Protein AF-E1ZMJ5-F1 (afdb_monomer_lite)

Sequence (360 aa):
MLAAEYGSICMASGWLADCAHKAKGASDTALEEHDGDLHDMLGCAERLRASLDGTRGMLGGEMLLSIAGRRYPNSPPRPHADKLFKAGVTLCDEEDFFSAAYTNSEAKRPLEEAKAAAGRCGSSALRQQADELQASLFLQKCTCDSVQACHQGRQLLDQALEGAEELDMGAVHLAADLFKQAAVLTKEVDLENEAIALSALGRLYDKVLSDRSRAKVCFVRSMHLANSLSPRSFQGEEWFVACSEALQRYQREAVAQEEAALAAERQPYLEELGSVLEELKAKATAAHTLLVHIYTAHPPANPEHKLEETPNADNSKRLLKQAILHYHPDKAMQERCTRKEVVLREEIVKALNSKYEFFK

Organism: Chlorella variabilis (NCBI:txid554065)

InterPro domains:
  IPR036869 Chaperone J-domain superfamily [G3DSA:1.10.287.110] (280-360)

Foldseek 3Di:
DPDPPPPPVVVVVVVVVVVVVVVVVPVVPPPPPPPVVVVLVVVLVVVVVVVVVVPPDDDDDVPVCVVVQPDDPDDQLVVVLVVLLVVLLVCLVVVVLVSSVVSLVVSVVSLVVQCVVCVVSVPPPSNVSSVVSVLSSLLSNLQSLLSNLQVQLVVLCCCQVPVDPDRPVVSLVSSLVSLVSSLVSCPVSPLQSVLLSLLSNLCSCVPPVVNNPSSLVSLVSSVVSQVVPPPDDCCVPPSVVSSVVSVVVVVVVVVVVVVVVVCVVLVVLCVVCVVVLVVLVVQLPALLSNLVCCCVVPNQPPPVLDDPDRDDPVCSLVSLVSLLVRLPLVVCVVSVHDPSSSSVSVSSNVSSVVNNVVVD

Secondary structure (DSSP, 8-state):
--SSSSSSHHHHHHHHHHHHHHHHHHSSSSSSSSHHHHHHHHHHHHHHHHHHHTT-SSS-HHHHHHHHS-S--SS-HHHHHHHHHHHHHHHHHTT-HHHHHHHHHHTHHHHHHHHHHHHHTT-HHHHHHHHHHHHHHHHHHHHHHHHHHHHHHHHHHHHHHHS-SS--HHHHHHHHHHHHHHHHHTTTT-HHHHHHHHHHHHHHHHHTS--HHHHHHHHHHHHHHHHHTTT---TT-HHHHHHHHHHHHHHHHHHHHHHHHHHHHHHHHHHHTHHHHHHHHHHTTSHHHHHHHHHHHS--SSTT---SS---TTTHHHHHHHHHHHH-HHHHHHTT--HHHHHHHHHHHHHHHHHHHTT-

Radius of gyration: 38.62 Å; chains: 1; bounding box: 80×64×108 Å

Structure (mmCIF, N/CA/C/O backbone):
data_AF-E1ZMJ5-F1
#
_entry.id   AF-E1ZMJ5-F1
#
loop_
_atom_site.group_PDB
_atom_site.id
_atom_site.type_symbol
_atom_site.label_atom_id
_atom_site.label_alt_id
_atom_site.label_comp_id
_atom_site.label_asym_id
_atom_site.label_entity_id
_atom_site.label_seq_id
_atom_site.pdbx_PDB_ins_code
_atom_site.Cartn_x
_atom_site.Cartn_y
_atom_site.Cartn_z
_atom_site.occupancy
_atom_site.B_iso_or_equiv
_atom_site.auth_seq_id
_atom_site.auth_comp_id
_atom_site.auth_asym_id
_atom_site.auth_atom_id
_atom_site.pdbx_PDB_model_num
ATOM 1 N N . MET A 1 1 ? -20.894 39.926 -8.659 1.00 42.69 1 MET A N 1
ATOM 2 C CA . MET A 1 1 ? -20.189 38.737 -9.182 1.00 42.69 1 MET A CA 1
ATOM 3 C C . MET A 1 1 ? -19.522 38.998 -10.545 1.00 42.69 1 MET A C 1
ATOM 5 O O . MET A 1 1 ? -19.414 38.078 -11.331 1.00 42.69 1 MET A O 1
ATOM 9 N N . LEU A 1 2 ? -19.042 40.223 -10.823 1.00 34.00 2 LEU A N 1
ATOM 10 C CA . LEU A 1 2 ? -18.374 40.589 -12.093 1.00 34.00 2 LEU A CA 1
ATOM 11 C C . LEU A 1 2 ? -17.261 41.649 -11.893 1.00 34.00 2 LEU A C 1
ATOM 13 O O . LEU A 1 2 ? -17.000 42.469 -12.761 1.00 34.00 2 LEU A O 1
ATOM 17 N N . ALA A 1 3 ? -16.610 41.664 -10.723 1.00 30.56 3 ALA A N 1
ATOM 18 C CA . ALA A 1 3 ? -15.525 42.614 -10.421 1.00 30.56 3 ALA A CA 1
ATOM 19 C C . ALA A 1 3 ? -14.234 41.950 -9.901 1.00 30.56 3 ALA A C 1
ATOM 21 O O . ALA A 1 3 ? -13.292 42.649 -9.551 1.00 30.56 3 ALA A O 1
ATOM 22 N N . ALA A 1 4 ? -14.166 40.614 -9.863 1.00 33.66 4 ALA A N 1
ATOM 23 C CA . ALA A 1 4 ? -12.993 39.884 -9.370 1.00 33.66 4 ALA A CA 1
ATOM 24 C C . ALA A 1 4 ? -12.063 39.363 -10.487 1.00 33.66 4 ALA A C 1
ATOM 26 O O . ALA A 1 4 ? -10.934 38.983 -10.200 1.00 33.66 4 ALA A O 1
ATOM 27 N N . GLU A 1 5 ? -12.483 39.390 -11.757 1.00 36.16 5 GLU A N 1
ATOM 28 C CA . GLU A 1 5 ? -11.706 38.801 -12.866 1.00 36.16 5 GLU A CA 1
ATOM 29 C C . GLU A 1 5 ? -10.794 39.789 -13.613 1.00 36.16 5 GLU A C 1
ATOM 31 O O . GLU A 1 5 ? -9.886 39.365 -14.320 1.00 36.16 5 GLU A O 1
ATOM 36 N N . TYR A 1 6 ? -10.929 41.102 -13.402 1.00 31.11 6 TYR A N 1
ATOM 37 C CA . TYR A 1 6 ? -10.073 42.093 -14.077 1.00 31.11 6 TYR A CA 1
ATOM 38 C C . TYR A 1 6 ? -8.792 42.471 -13.309 1.00 31.11 6 TYR A C 1
ATOM 40 O O . TYR A 1 6 ? -7.926 43.147 -13.857 1.00 31.11 6 TYR A O 1
ATOM 48 N N . GLY A 1 7 ? -8.623 42.003 -12.066 1.00 32.41 7 GLY A N 1
ATOM 49 C CA . GLY A 1 7 ? -7.431 42.281 -11.250 1.00 32.41 7 GLY A CA 1
ATOM 50 C C . GLY A 1 7 ? -6.232 41.360 -11.511 1.00 32.41 7 GLY A C 1
ATOM 51 O O . GLY A 1 7 ? -5.111 41.708 -11.156 1.00 32.41 7 GLY A O 1
ATOM 52 N N . SER A 1 8 ? -6.440 40.202 -12.149 1.00 34.38 8 SER A N 1
ATOM 53 C CA . SER A 1 8 ? -5.381 39.191 -12.336 1.00 34.38 8 SER A CA 1
ATOM 54 C C . SER A 1 8 ? -4.606 39.346 -13.655 1.00 34.38 8 SER A C 1
ATOM 56 O O . SER A 1 8 ? -3.465 38.908 -13.771 1.00 34.38 8 SER A O 1
ATOM 58 N N . ILE A 1 9 ? -5.176 40.052 -14.638 1.00 34.44 9 ILE A N 1
ATOM 59 C CA . ILE A 1 9 ? -4.582 40.196 -15.979 1.00 34.44 9 ILE A CA 1
ATOM 60 C C . ILE A 1 9 ? -3.482 41.279 -16.017 1.00 34.44 9 ILE A C 1
ATOM 62 O O . ILE A 1 9 ? -2.560 41.191 -16.825 1.00 34.44 9 ILE A O 1
ATOM 66 N N . CYS A 1 10 ? -3.486 42.245 -15.091 1.00 32.84 10 CYS A N 1
ATOM 67 C CA . CYS A 1 10 ? -2.453 43.291 -15.035 1.00 32.84 10 CYS A CA 1
ATOM 68 C C . CYS A 1 10 ? -1.159 42.882 -14.303 1.00 32.84 10 CYS A C 1
ATOM 70 O O . CYS A 1 10 ? -0.168 43.598 -14.414 1.00 32.84 10 CYS A O 1
ATOM 72 N N . MET A 1 11 ? -1.124 41.748 -13.588 1.00 33.44 11 MET A N 1
ATOM 73 C CA . MET A 1 11 ? 0.112 41.254 -12.948 1.00 33.44 11 MET A CA 1
ATOM 74 C C . MET A 1 11 ? 0.896 40.260 -13.820 1.00 33.44 11 MET A C 1
ATOM 76 O O . MET A 1 11 ? 2.102 40.112 -13.642 1.00 33.44 11 MET A O 1
ATOM 80 N N . ALA A 1 12 ? 0.257 39.644 -14.821 1.00 34.34 12 ALA A N 1
ATOM 81 C CA . ALA A 1 12 ? 0.920 38.729 -15.753 1.00 34.34 12 ALA A CA 1
ATOM 82 C C . ALA A 1 12 ? 1.713 39.453 -16.863 1.00 34.34 12 ALA A C 1
ATOM 84 O O . ALA A 1 12 ? 2.706 38.925 -17.364 1.00 34.34 12 ALA A O 1
ATOM 85 N N . SER A 1 13 ? 1.330 40.683 -17.223 1.00 36.88 13 SER A N 1
ATOM 86 C CA . SER A 1 13 ? 2.019 41.477 -18.252 1.00 36.88 13 SER A CA 1
ATOM 87 C C . SER A 1 13 ? 3.325 42.114 -17.759 1.00 36.88 13 SER A C 1
ATOM 89 O O . SER A 1 13 ? 4.263 42.254 -18.542 1.00 36.88 13 SER A O 1
ATOM 91 N N . GLY A 1 14 ? 3.436 42.425 -16.461 1.00 35.53 14 GLY A N 1
ATOM 92 C CA . GLY A 1 14 ? 4.681 42.919 -15.856 1.00 35.53 14 GLY A CA 1
ATOM 93 C C . GLY A 1 14 ? 5.770 41.846 -15.738 1.00 35.53 14 GLY A C 1
ATOM 94 O O . GLY A 1 14 ? 6.946 42.132 -15.941 1.00 35.53 14 GLY A O 1
ATOM 95 N N . TRP A 1 15 ? 5.383 40.592 -15.491 1.00 36.41 15 TRP A N 1
ATOM 96 C CA . TRP A 1 15 ? 6.327 39.485 -15.298 1.00 36.41 15 TRP A CA 1
ATOM 97 C C . TRP A 1 15 ? 6.942 38.989 -16.618 1.00 36.41 15 TRP A C 1
ATOM 99 O O . TRP A 1 15 ? 8.136 38.701 -16.687 1.00 36.41 15 TRP A O 1
ATOM 109 N N . LEU A 1 16 ? 6.162 38.983 -17.706 1.00 35.59 16 LEU A N 1
ATOM 110 C CA . LEU A 1 16 ? 6.656 38.636 -19.045 1.00 35.59 16 LEU A CA 1
ATOM 111 C C . LEU A 1 16 ? 7.600 39.703 -19.633 1.00 35.59 16 LEU A C 1
ATOM 113 O O . LEU A 1 16 ? 8.532 39.354 -20.359 1.00 35.59 16 LEU A O 1
ATOM 117 N N . ALA A 1 17 ? 7.418 40.982 -19.286 1.00 39.66 17 ALA A N 1
ATOM 118 C CA . ALA A 1 17 ? 8.321 42.056 -19.708 1.00 39.66 17 ALA A CA 1
ATOM 119 C C . ALA A 1 17 ? 9.690 41.985 -18.998 1.00 39.66 17 ALA A C 1
ATOM 121 O O . ALA A 1 17 ? 10.725 42.181 -19.640 1.00 39.66 17 ALA A O 1
ATOM 122 N N . ASP A 1 18 ? 9.712 41.612 -17.714 1.00 36.53 18 ASP A N 1
ATOM 123 C CA . ASP A 1 18 ? 10.947 41.433 -16.934 1.00 36.53 18 ASP A CA 1
ATOM 124 C C . ASP A 1 18 ? 11.740 40.178 -17.354 1.00 36.53 18 ASP A C 1
ATOM 126 O O . ASP A 1 18 ? 12.976 40.177 -17.348 1.00 36.53 18 ASP A O 1
ATOM 130 N N . CYS A 1 19 ? 11.057 39.120 -17.808 1.00 38.91 19 CYS A N 1
ATOM 131 C CA . CYS A 1 19 ? 11.702 37.943 -18.399 1.00 38.91 19 CYS A CA 1
ATOM 132 C C . CYS A 1 19 ? 12.298 38.232 -19.788 1.00 38.91 19 CYS A C 1
ATOM 134 O O . CYS A 1 19 ? 13.394 37.758 -20.092 1.00 38.91 19 CYS A O 1
ATOM 136 N N . ALA A 1 20 ? 11.642 39.056 -20.612 1.00 37.38 20 ALA A N 1
ATOM 137 C CA . ALA A 1 20 ? 12.155 39.433 -21.931 1.00 37.38 20 ALA A CA 1
ATOM 138 C C . ALA A 1 20 ? 13.387 40.358 -21.849 1.00 37.38 20 ALA A C 1
ATOM 140 O O . ALA A 1 20 ? 14.297 40.248 -22.674 1.00 37.38 20 ALA A O 1
ATOM 141 N N . HIS A 1 21 ? 13.465 41.225 -20.831 1.00 40.03 21 HIS A N 1
ATOM 142 C CA . HIS A 1 21 ? 14.626 42.098 -20.624 1.00 40.03 21 HIS A CA 1
ATOM 143 C C . HIS A 1 21 ? 15.838 41.347 -20.039 1.00 40.03 21 HIS A C 1
ATOM 145 O O . HIS A 1 21 ? 16.978 41.683 -20.364 1.00 40.03 21 HIS A O 1
ATOM 151 N N . LYS A 1 22 ? 15.608 40.286 -19.247 1.00 40.09 22 LYS A N 1
ATOM 152 C CA . LYS A 1 22 ? 16.663 39.364 -18.783 1.00 40.09 22 LYS A CA 1
ATOM 153 C C . LYS A 1 22 ? 17.140 38.398 -19.873 1.00 40.09 22 LYS A C 1
ATOM 155 O O . LYS A 1 22 ? 18.324 38.085 -19.910 1.00 40.09 22 LYS A O 1
ATOM 160 N N . ALA A 1 23 ? 16.271 37.995 -20.802 1.00 38.25 23 ALA A N 1
ATOM 161 C CA . ALA A 1 23 ? 16.654 37.164 -21.947 1.00 38.25 23 ALA A CA 1
ATOM 162 C C . ALA A 1 23 ? 17.505 37.926 -22.984 1.00 38.25 23 ALA A C 1
ATOM 164 O O . ALA A 1 23 ? 18.423 37.347 -23.558 1.00 38.25 23 ALA A O 1
ATOM 165 N N . LYS A 1 24 ? 17.272 39.235 -23.174 1.00 36.59 24 LYS A N 1
ATOM 166 C CA . LYS A 1 24 ? 18.112 40.084 -24.044 1.00 36.59 24 LYS A CA 1
ATOM 167 C C . LYS A 1 24 ? 19.492 40.411 -23.464 1.00 36.59 24 LYS A C 1
ATOM 169 O O . LYS A 1 24 ? 20.406 40.672 -24.230 1.00 36.59 24 LYS A O 1
ATOM 174 N N . GLY A 1 25 ? 19.663 40.373 -22.141 1.00 36.91 25 GLY A N 1
ATOM 175 C CA . GLY A 1 25 ? 20.982 40.515 -21.506 1.00 36.91 25 GLY A CA 1
ATOM 176 C C . GLY A 1 25 ? 21.823 39.233 -21.528 1.00 36.91 25 GLY A C 1
ATOM 177 O O . GLY A 1 25 ? 23.037 39.301 -21.368 1.00 36.91 25 GLY A O 1
ATOM 178 N N . ALA A 1 26 ? 21.189 38.074 -21.741 1.00 35.72 26 ALA A N 1
ATOM 179 C CA . ALA A 1 26 ? 21.844 36.767 -21.756 1.00 35.72 26 ALA A CA 1
ATOM 180 C C . ALA A 1 26 ? 22.217 36.271 -23.170 1.00 35.72 26 ALA A C 1
ATOM 182 O O . ALA A 1 26 ? 22.992 35.326 -23.284 1.00 35.72 26 ALA A O 1
ATOM 183 N N . SER A 1 27 ? 21.710 36.891 -24.249 1.00 38.97 27 SER A N 1
ATOM 184 C CA . SER A 1 27 ? 22.078 36.501 -25.624 1.00 38.97 27 SER A CA 1
ATOM 185 C C . SER A 1 27 ? 23.401 37.096 -26.105 1.00 38.97 27 SER A C 1
ATOM 187 O O . SER A 1 27 ? 24.015 36.531 -27.003 1.00 38.97 27 SER A O 1
ATOM 189 N N . ASP A 1 28 ? 23.869 38.187 -25.494 1.00 36.62 28 ASP A N 1
ATOM 190 C CA . ASP A 1 28 ? 25.116 38.854 -25.903 1.00 36.62 28 ASP A CA 1
ATOM 191 C C . ASP A 1 28 ? 26.364 38.284 -25.205 1.00 36.62 28 ASP A C 1
ATOM 193 O O . ASP A 1 28 ? 27.481 38.693 -25.500 1.00 36.62 28 ASP A O 1
ATOM 197 N N . THR A 1 29 ? 26.197 37.304 -24.309 1.00 41.00 29 THR A N 1
ATOM 198 C CA . THR A 1 29 ? 27.303 36.587 -23.640 1.00 41.00 29 THR A CA 1
ATOM 199 C C . THR A 1 29 ? 27.376 35.096 -23.983 1.00 41.00 29 THR A C 1
ATOM 201 O O . THR A 1 29 ? 28.258 34.408 -23.486 1.00 41.00 29 THR A O 1
ATOM 204 N N . ALA A 1 30 ? 26.511 34.595 -24.873 1.00 38.91 30 ALA A N 1
ATOM 205 C CA . ALA A 1 30 ? 26.478 33.186 -25.292 1.00 38.91 30 ALA A CA 1
ATOM 206 C C . ALA A 1 30 ? 26.886 32.958 -26.765 1.00 38.91 30 ALA A C 1
ATOM 208 O O . ALA A 1 30 ? 26.645 31.886 -27.315 1.00 38.91 30 ALA A O 1
ATOM 209 N N . LEU A 1 31 ? 27.494 33.958 -27.415 1.00 36.59 31 LEU A N 1
ATOM 210 C CA . LEU A 1 31 ? 27.948 33.877 -28.811 1.00 36.59 31 LEU A CA 1
ATOM 211 C C . LEU A 1 31 ? 29.461 33.656 -28.979 1.00 36.59 31 LEU A C 1
ATOM 213 O O . LEU A 1 31 ? 29.921 33.593 -30.111 1.00 36.59 31 LEU A O 1
ATOM 217 N N . GLU A 1 32 ? 30.225 33.465 -27.898 1.00 41.44 32 GLU A N 1
ATOM 218 C CA . GLU A 1 32 ? 31.667 33.160 -27.989 1.00 41.44 32 GLU A CA 1
ATOM 219 C C . GLU A 1 32 ? 32.037 31.700 -27.656 1.00 41.44 32 GLU A C 1
ATOM 221 O O . GLU A 1 32 ? 33.195 31.322 -27.802 1.00 41.44 32 GLU A O 1
ATOM 226 N N . GLU A 1 33 ? 31.082 30.832 -27.296 1.00 42.09 33 GLU A N 1
ATOM 227 C CA . GLU A 1 33 ? 31.379 29.425 -26.944 1.00 42.09 33 GLU A CA 1
ATOM 228 C C . GLU A 1 33 ? 30.962 28.380 -27.998 1.00 42.09 33 GLU A C 1
ATOM 230 O O . GLU A 1 33 ? 31.190 27.191 -27.796 1.00 42.09 33 GLU A O 1
ATOM 235 N N . HIS A 1 34 ? 30.425 28.785 -29.157 1.00 44.00 34 HIS A N 1
ATOM 236 C CA . HIS A 1 34 ? 29.997 27.840 -30.208 1.00 44.00 34 HIS A CA 1
ATOM 237 C C . HIS A 1 34 ? 30.891 27.766 -31.460 1.00 44.00 34 HIS A C 1
ATOM 239 O O . HIS A 1 34 ? 30.640 26.928 -32.328 1.00 44.00 34 HIS A O 1
ATOM 245 N N . ASP A 1 35 ? 31.973 28.544 -31.533 1.00 38.84 35 ASP A N 1
ATOM 246 C CA . ASP A 1 35 ? 32.918 28.484 -32.662 1.00 38.84 35 ASP A CA 1
ATOM 247 C C . ASP A 1 35 ? 33.976 27.369 -32.525 1.00 38.84 35 ASP A C 1
ATOM 249 O O . ASP A 1 35 ? 34.594 26.974 -33.516 1.00 38.84 35 ASP A O 1
ATOM 253 N N . GLY A 1 36 ? 34.145 26.787 -31.330 1.00 38.50 36 GLY A N 1
ATOM 254 C CA . GLY A 1 36 ? 35.065 25.662 -31.101 1.00 38.50 36 GLY A CA 1
ATOM 255 C C . GLY A 1 36 ? 34.614 24.352 -31.764 1.00 38.50 36 GLY A C 1
ATOM 256 O O . GLY A 1 36 ? 35.416 23.657 -32.390 1.00 38.50 36 GLY A O 1
ATOM 257 N N . ASP A 1 37 ? 33.313 24.053 -31.720 1.00 46.62 37 ASP A N 1
ATOM 258 C CA . ASP A 1 37 ? 32.760 22.778 -32.203 1.00 46.62 37 ASP A CA 1
ATOM 259 C C . ASP A 1 37 ? 32.710 22.678 -33.737 1.00 46.62 37 ASP A C 1
ATOM 261 O O . ASP A 1 37 ? 32.869 21.594 -34.310 1.00 46.62 37 ASP A O 1
ATOM 265 N N . LEU A 1 38 ? 32.527 23.806 -34.435 1.00 40.91 38 LEU A N 1
ATOM 266 C CA . LEU A 1 38 ? 32.567 23.835 -35.900 1.00 40.91 38 LEU A CA 1
ATOM 267 C C . LEU A 1 38 ? 34.007 23.669 -36.417 1.00 40.91 38 LEU A C 1
ATOM 269 O O . LEU A 1 38 ? 34.232 23.018 -37.443 1.00 40.91 38 LEU A O 1
ATOM 273 N N . HIS A 1 39 ? 34.983 24.214 -35.684 1.00 41.88 39 HIS A N 1
ATOM 274 C CA . HIS A 1 39 ? 36.396 24.164 -36.047 1.00 41.88 39 HIS A CA 1
ATOM 275 C C . HIS A 1 39 ? 37.005 22.764 -35.844 1.00 41.88 39 HIS A C 1
ATOM 277 O O . HIS A 1 39 ? 37.824 22.329 -36.662 1.00 41.88 39 HIS A O 1
ATOM 283 N N . ASP A 1 40 ? 36.542 22.015 -34.837 1.00 47.94 40 ASP A N 1
ATOM 284 C CA . ASP A 1 40 ? 36.954 20.626 -34.588 1.00 47.94 40 ASP A CA 1
ATOM 285 C C . ASP A 1 40 ? 36.325 19.618 -35.566 1.00 47.94 40 ASP A C 1
ATOM 287 O O . ASP A 1 40 ? 36.984 18.659 -35.992 1.00 47.94 40 ASP A O 1
ATOM 291 N N . MET A 1 41 ? 35.083 19.857 -36.008 1.00 43.94 41 MET A N 1
ATOM 292 C CA . MET A 1 41 ? 34.443 19.049 -37.055 1.00 43.94 41 MET A CA 1
ATOM 293 C C . MET A 1 41 ? 35.095 19.254 -38.431 1.00 43.94 41 MET A C 1
ATOM 295 O O . MET A 1 41 ? 35.312 18.279 -39.158 1.00 43.94 41 MET A O 1
ATOM 299 N N . LEU A 1 42 ? 35.487 20.488 -38.770 1.00 44.31 42 LEU A N 1
ATOM 300 C CA . LEU A 1 42 ? 36.254 20.786 -39.987 1.00 44.31 42 LEU A CA 1
ATOM 301 C C . LEU A 1 42 ? 37.679 20.210 -39.917 1.00 44.31 42 LEU A C 1
ATOM 303 O O . LEU A 1 42 ? 38.143 19.596 -40.880 1.00 44.31 42 LEU A O 1
ATOM 307 N N . GLY A 1 43 ? 38.332 20.278 -38.752 1.00 43.81 43 GLY A N 1
ATOM 308 C CA . GLY A 1 43 ? 39.650 19.678 -38.530 1.00 43.81 43 GLY A CA 1
ATOM 309 C C . GLY A 1 43 ? 39.662 18.144 -38.603 1.00 43.81 43 GLY A C 1
ATOM 310 O O . GLY A 1 43 ? 40.666 17.544 -38.995 1.00 43.81 43 GLY A O 1
ATOM 311 N N . CYS A 1 44 ? 38.563 17.466 -38.255 1.00 43.94 44 CYS A N 1
ATOM 312 C CA . CYS A 1 44 ? 38.424 16.019 -38.467 1.00 43.94 44 CYS A CA 1
ATOM 313 C C . CYS A 1 44 ? 38.196 15.660 -39.943 1.00 43.94 44 CYS A C 1
ATOM 315 O O . CYS A 1 44 ? 38.760 14.673 -40.421 1.00 43.94 44 CYS A O 1
ATOM 317 N N . ALA A 1 45 ? 37.434 16.472 -40.683 1.00 44.81 45 ALA A N 1
ATOM 318 C CA . ALA A 1 45 ? 37.200 16.273 -42.113 1.00 44.81 45 ALA A CA 1
ATOM 319 C C . ALA A 1 45 ? 38.481 16.469 -42.949 1.00 44.81 45 ALA A C 1
ATOM 321 O O . ALA A 1 45 ? 38.752 15.678 -43.855 1.00 44.81 45 ALA A O 1
ATOM 322 N N . GLU A 1 46 ? 39.316 17.457 -42.614 1.00 46.28 46 GLU A N 1
ATOM 323 C CA . GLU A 1 46 ? 40.594 17.695 -43.302 1.00 46.28 46 GLU A CA 1
ATOM 324 C C . GLU A 1 46 ? 41.656 16.634 -42.980 1.00 46.28 46 GLU A C 1
ATOM 326 O O . GLU A 1 46 ? 42.392 16.216 -43.875 1.00 46.28 46 GLU A O 1
ATOM 331 N N . ARG A 1 47 ? 41.690 16.105 -41.748 1.00 50.91 47 ARG A N 1
ATOM 332 C CA . ARG A 1 47 ? 42.581 14.988 -41.371 1.00 50.91 47 ARG A CA 1
ATOM 333 C C . ARG A 1 47 ? 42.204 13.673 -42.062 1.00 50.91 47 ARG A C 1
ATOM 335 O O . ARG A 1 47 ? 43.089 12.934 -42.492 1.00 50.91 47 ARG A O 1
ATOM 342 N N . LEU A 1 48 ? 40.907 13.410 -42.246 1.00 47.00 48 LEU A N 1
ATOM 343 C CA . LEU A 1 48 ? 40.410 12.288 -43.054 1.00 47.00 48 LEU A CA 1
ATOM 344 C C . LEU A 1 48 ? 40.772 12.443 -44.537 1.00 47.00 48 LEU A C 1
ATOM 346 O O . LEU A 1 48 ? 41.160 11.468 -45.176 1.00 47.00 48 LEU A O 1
ATOM 350 N N . ARG A 1 49 ? 40.712 13.668 -45.071 1.00 49.78 49 ARG A N 1
ATOM 351 C CA . ARG A 1 49 ? 41.099 13.974 -46.455 1.00 49.78 49 ARG A CA 1
ATOM 352 C C . ARG A 1 49 ? 42.606 13.805 -46.682 1.00 49.78 49 ARG A C 1
ATOM 354 O O . ARG A 1 49 ? 43.003 13.128 -47.625 1.00 49.78 49 ARG A O 1
ATOM 361 N N . ALA A 1 50 ? 43.436 14.296 -45.761 1.00 49.06 50 ALA A N 1
ATOM 362 C CA . ALA A 1 50 ? 44.892 14.136 -45.806 1.00 49.06 50 ALA A CA 1
ATOM 363 C C . ALA A 1 50 ? 45.347 12.666 -45.659 1.00 49.06 50 ALA A C 1
ATOM 365 O O . ALA A 1 50 ? 46.306 12.246 -46.305 1.00 49.06 50 ALA A O 1
ATOM 366 N N . SER A 1 51 ? 44.629 11.856 -44.869 1.00 46.81 51 SER A N 1
ATOM 367 C CA . SER A 1 51 ? 44.873 10.408 -44.759 1.00 46.81 51 SER A CA 1
ATOM 368 C C . SER A 1 51 ? 44.491 9.630 -46.027 1.00 46.81 51 SER A C 1
ATOM 370 O O . SER A 1 51 ? 45.043 8.555 -46.268 1.00 46.81 51 SER A O 1
ATOM 372 N N . LEU A 1 52 ? 43.561 10.148 -46.837 1.00 47.00 52 LEU A N 1
ATOM 373 C CA . LEU A 1 52 ? 43.122 9.537 -48.097 1.00 47.00 52 LEU A CA 1
ATOM 374 C C . LEU A 1 52 ? 44.017 9.944 -49.278 1.00 47.00 52 LEU A C 1
ATOM 376 O O . LEU A 1 52 ? 44.283 9.121 -50.153 1.00 47.00 52 LEU A O 1
ATOM 380 N N . ASP A 1 53 ? 44.566 11.160 -49.269 1.00 48.31 53 ASP A N 1
ATOM 381 C CA . ASP A 1 53 ? 45.504 11.618 -50.303 1.00 48.31 53 ASP A CA 1
ATOM 382 C C . ASP A 1 53 ? 46.893 10.948 -50.198 1.00 48.31 53 ASP A C 1
ATOM 384 O O . ASP A 1 53 ? 47.597 10.816 -51.201 1.00 48.31 53 ASP A O 1
ATOM 388 N N . GLY A 1 54 ? 47.265 10.429 -49.020 1.00 44.06 54 GLY A N 1
ATOM 389 C CA . GLY A 1 54 ? 48.522 9.700 -48.792 1.00 44.06 54 GLY A CA 1
ATOM 390 C C . GLY A 1 54 ? 48.568 8.256 -49.319 1.00 44.06 54 GLY A C 1
ATOM 391 O O . GLY A 1 54 ? 49.627 7.634 -49.290 1.00 44.06 54 GLY A O 1
ATOM 392 N N . THR A 1 55 ? 47.455 7.703 -49.815 1.00 47.25 55 THR A N 1
ATOM 393 C CA . THR A 1 55 ? 47.364 6.305 -50.294 1.00 47.25 55 THR A CA 1
ATOM 394 C C . THR A 1 55 ? 46.917 6.206 -51.751 1.00 47.25 55 THR A C 1
ATOM 396 O O . THR A 1 55 ? 46.181 5.306 -52.152 1.00 47.25 55 THR A O 1
ATOM 399 N N . ARG A 1 56 ? 47.403 7.115 -52.602 1.00 42.12 56 ARG A N 1
ATOM 400 C CA . ARG A 1 56 ? 47.148 7.056 -54.046 1.00 42.12 56 ARG A CA 1
ATOM 401 C C . ARG A 1 56 ? 48.223 6.241 -54.766 1.00 42.12 56 ARG A C 1
ATOM 403 O O . ARG A 1 56 ? 49.093 6.772 -55.447 1.00 42.12 56 ARG A O 1
ATOM 410 N N . GLY A 1 57 ? 48.137 4.923 -54.612 1.00 43.78 57 GLY A N 1
ATOM 411 C CA . GLY A 1 57 ? 49.002 3.964 -55.292 1.00 43.78 57 GLY A CA 1
ATOM 412 C C . GLY A 1 57 ? 48.338 2.599 -55.432 1.00 43.78 57 GLY A C 1
ATOM 413 O O . GLY A 1 57 ? 48.565 1.724 -54.613 1.00 43.78 57 GLY A O 1
ATOM 414 N N . MET A 1 58 ? 47.579 2.439 -56.519 1.00 43.25 58 MET A N 1
ATOM 415 C CA . MET A 1 58 ? 47.032 1.189 -57.068 1.00 43.25 58 MET A CA 1
ATOM 416 C C . MET A 1 58 ? 45.791 0.563 -56.398 1.00 43.25 58 MET A C 1
ATOM 418 O O . MET A 1 58 ? 45.837 0.000 -55.315 1.00 43.25 58 MET A O 1
ATOM 422 N N . LEU A 1 59 ? 44.721 0.551 -57.209 1.00 42.28 59 LEU A N 1
ATOM 423 C CA . LEU A 1 59 ? 43.564 -0.356 -57.213 1.00 42.28 59 LEU A CA 1
ATOM 424 C C . LEU A 1 59 ? 42.514 -0.193 -56.090 1.00 42.28 59 LEU A C 1
ATOM 426 O O . LEU A 1 59 ? 42.699 -0.599 -54.953 1.00 42.28 59 LEU A O 1
ATOM 430 N N . GLY A 1 60 ? 41.320 0.272 -56.487 1.00 44.19 60 GLY A N 1
ATOM 431 C CA . GLY A 1 60 ? 40.061 -0.262 -55.941 1.00 44.19 60 GLY A CA 1
ATOM 432 C C . GLY A 1 60 ? 39.341 0.489 -54.812 1.00 44.19 60 GLY A C 1
ATOM 433 O O . GLY A 1 60 ? 38.475 -0.108 -54.180 1.00 44.19 60 GLY A O 1
ATOM 434 N N . GLY A 1 61 ? 39.627 1.768 -54.551 1.00 37.91 61 GLY A N 1
ATOM 435 C CA . GLY A 1 61 ? 38.999 2.512 -53.441 1.00 37.91 61 GLY A CA 1
ATOM 436 C C . GLY A 1 61 ? 37.528 2.923 -53.643 1.00 37.91 61 GLY A C 1
ATOM 437 O O . GLY A 1 61 ? 36.758 2.963 -52.684 1.00 37.91 61 GLY A O 1
ATOM 438 N N . GLU A 1 62 ? 37.088 3.178 -54.879 1.00 38.41 62 GLU A N 1
ATOM 439 C CA . GLU A 1 62 ? 35.731 3.699 -55.139 1.00 38.41 62 GLU A CA 1
ATOM 440 C C . GLU A 1 62 ? 34.635 2.618 -55.116 1.00 38.41 62 GLU A C 1
ATOM 442 O O . GLU A 1 62 ? 33.455 2.922 -54.931 1.00 38.41 62 GLU A O 1
ATOM 447 N N . MET A 1 63 ? 35.002 1.337 -55.223 1.00 38.47 63 MET A N 1
ATOM 448 C CA . MET A 1 63 ? 34.030 0.238 -55.216 1.00 38.47 63 MET A CA 1
ATOM 449 C C . MET A 1 63 ? 33.682 -0.243 -53.797 1.00 38.47 63 MET A C 1
ATOM 451 O O . MET A 1 63 ? 32.558 -0.682 -53.564 1.00 38.47 63 MET A O 1
ATOM 455 N N . LEU A 1 64 ? 34.587 -0.090 -52.821 1.00 39.19 64 LEU A N 1
ATOM 456 C CA . LEU A 1 64 ? 34.346 -0.507 -51.431 1.00 39.19 64 LEU A CA 1
ATOM 457 C C . LEU A 1 64 ? 33.566 0.536 -50.613 1.00 39.19 64 LEU A C 1
ATOM 459 O O . LEU A 1 64 ? 32.736 0.164 -49.782 1.00 39.19 64 LEU A O 1
ATOM 463 N N . LEU A 1 65 ? 33.715 1.831 -50.914 1.00 39.94 65 LEU A N 1
ATOM 464 C CA . LEU A 1 65 ? 32.878 2.890 -50.324 1.00 39.94 65 LEU A CA 1
ATOM 465 C C . LEU A 1 65 ? 31.444 2.902 -50.896 1.00 39.94 65 LEU A C 1
ATOM 467 O O . LEU A 1 65 ? 30.502 3.280 -50.202 1.00 39.94 65 LEU A O 1
ATOM 471 N N . SER A 1 66 ? 31.252 2.394 -52.119 1.00 38.94 66 SER A N 1
ATOM 472 C CA . SER A 1 66 ? 29.937 2.247 -52.767 1.00 38.94 66 SER A CA 1
ATOM 473 C C . SER A 1 66 ? 29.093 1.099 -52.192 1.00 38.94 66 SER A C 1
ATOM 475 O O . SER A 1 66 ? 27.870 1.106 -52.344 1.00 38.94 66 SER A O 1
ATOM 477 N N . ILE A 1 67 ? 29.714 0.127 -51.512 1.00 40.25 67 ILE A N 1
ATOM 478 C CA . ILE A 1 67 ? 29.020 -1.036 -50.930 1.00 40.25 67 ILE A CA 1
ATOM 479 C C . ILE A 1 67 ? 28.750 -0.837 -49.428 1.00 40.25 67 ILE A C 1
ATOM 481 O O . ILE A 1 67 ? 27.705 -1.265 -48.942 1.00 40.25 67 ILE A O 1
ATOM 485 N N . ALA A 1 68 ? 29.608 -0.112 -48.700 1.00 38.19 68 ALA A N 1
ATOM 486 C CA . ALA A 1 68 ? 29.415 0.138 -47.266 1.00 38.19 68 ALA A CA 1
ATOM 487 C C . ALA A 1 68 ? 28.464 1.315 -46.939 1.00 38.19 68 ALA A C 1
ATOM 489 O O . ALA A 1 68 ? 27.909 1.359 -45.844 1.00 38.19 68 ALA A O 1
ATOM 490 N N . GLY A 1 69 ? 28.236 2.250 -47.873 1.00 37.22 69 GLY A N 1
ATOM 491 C CA . GLY A 1 69 ? 27.430 3.466 -47.651 1.00 37.22 69 GLY A CA 1
ATOM 492 C C . GLY A 1 69 ? 25.965 3.417 -48.116 1.00 37.22 69 GLY A C 1
ATOM 493 O O . GLY A 1 69 ? 25.247 4.406 -47.993 1.00 37.22 69 GLY A O 1
ATOM 494 N N . ARG A 1 70 ? 25.482 2.294 -48.665 1.00 36.72 70 ARG A N 1
ATOM 495 C CA . ARG A 1 70 ? 24.173 2.209 -49.352 1.00 36.72 70 ARG A CA 1
ATOM 496 C C . ARG A 1 70 ? 22.976 1.814 -48.481 1.00 36.72 70 ARG A C 1
ATOM 498 O O . ARG A 1 70 ? 22.044 1.201 -49.000 1.00 36.72 70 ARG A O 1
ATOM 505 N N . ARG A 1 71 ? 22.940 2.155 -47.186 1.00 43.47 71 ARG A N 1
ATOM 506 C CA . ARG A 1 71 ? 21.677 1.996 -46.431 1.00 43.47 71 ARG A CA 1
ATOM 507 C C . ARG A 1 71 ? 21.010 3.242 -45.868 1.00 43.47 71 ARG A C 1
ATOM 509 O O . ARG A 1 71 ? 19.793 3.197 -45.838 1.00 43.47 71 ARG A O 1
ATOM 516 N N . TYR A 1 72 ? 21.679 4.361 -45.585 1.00 40.94 72 TYR A N 1
ATOM 517 C CA . TYR A 1 72 ? 20.978 5.609 -45.216 1.00 40.94 72 TYR A CA 1
ATOM 518 C C . TYR A 1 72 ? 21.862 6.843 -45.487 1.00 40.94 72 TYR A C 1
ATOM 520 O O . TYR A 1 72 ? 22.708 7.149 -44.652 1.00 40.94 72 TYR A O 1
ATOM 528 N N . PRO A 1 73 ? 21.733 7.563 -46.625 1.00 40.53 73 PRO A N 1
ATOM 529 C CA . PRO A 1 73 ? 22.730 8.575 -46.976 1.00 40.53 73 PRO A CA 1
ATOM 530 C C . PRO A 1 73 ? 22.588 9.942 -46.291 1.00 40.53 73 PRO A C 1
ATOM 532 O O . PRO A 1 73 ? 23.539 10.702 -46.361 1.00 40.53 73 PRO A O 1
ATOM 535 N N . ASN A 1 74 ? 21.470 10.308 -45.649 1.00 45.06 74 ASN A N 1
ATOM 536 C CA . ASN A 1 74 ? 21.210 11.741 -45.390 1.00 45.06 74 ASN A CA 1
ATOM 537 C C . ASN A 1 74 ? 20.795 12.131 -43.960 1.00 45.06 74 ASN A C 1
ATOM 539 O O . ASN A 1 74 ? 20.291 13.233 -43.755 1.00 45.06 74 ASN A O 1
ATOM 543 N N . SER A 1 75 ? 21.025 11.295 -42.947 1.00 42.84 75 SER A N 1
ATOM 544 C CA . SER A 1 75 ? 20.901 11.745 -41.553 1.00 42.84 75 SER A CA 1
ATOM 545 C C . SER A 1 75 ? 21.993 11.142 -40.682 1.00 42.84 75 SER A C 1
ATOM 547 O O . SER A 1 75 ? 22.233 9.938 -40.800 1.00 42.84 75 SER A O 1
ATOM 549 N N . PRO A 1 76 ? 22.616 11.916 -39.775 1.00 58.38 76 PRO A N 1
ATOM 550 C CA . PRO A 1 76 ? 23.494 11.327 -38.781 1.00 58.38 76 PRO A CA 1
ATOM 551 C C . PRO A 1 76 ? 22.725 10.236 -38.003 1.00 58.38 76 PRO A C 1
ATOM 553 O O . PRO A 1 76 ? 21.528 10.390 -37.749 1.00 58.38 76 PRO A O 1
ATOM 556 N N . PRO A 1 77 ? 23.370 9.120 -37.632 1.00 62.94 77 PRO A N 1
ATOM 557 C CA . PRO A 1 77 ? 22.689 7.966 -37.036 1.00 62.94 77 PRO A CA 1
ATOM 558 C C . PRO A 1 77 ? 21.981 8.290 -35.703 1.00 62.94 77 PRO A C 1
ATOM 560 O O . PRO A 1 77 ? 20.953 7.694 -35.384 1.00 62.94 77 PRO A O 1
ATOM 563 N N . ARG A 1 78 ? 22.445 9.316 -34.971 1.00 68.69 78 ARG A N 1
ATOM 564 C CA . ARG A 1 78 ? 21.807 9.814 -33.737 1.00 68.69 78 ARG A CA 1
ATOM 565 C C . ARG A 1 78 ? 20.393 10.389 -33.962 1.00 68.69 78 ARG A C 1
ATOM 567 O O . ARG A 1 78 ? 19.476 9.895 -33.315 1.00 68.69 78 ARG A O 1
ATOM 574 N N . PRO A 1 79 ? 20.155 11.375 -34.853 1.00 77.81 79 PRO A N 1
ATOM 575 C CA . PRO A 1 79 ? 18.802 11.874 -35.110 1.00 77.81 79 PRO A CA 1
ATOM 576 C C . PRO A 1 79 ? 17.820 10.815 -35.619 1.00 77.81 79 PRO A C 1
ATOM 578 O O . PRO A 1 79 ? 16.616 11.003 -35.477 1.00 77.81 79 PRO A O 1
ATOM 581 N N . HIS A 1 80 ? 18.293 9.711 -36.204 1.00 83.38 80 HIS A N 1
ATOM 582 C CA . HIS A 1 80 ? 17.409 8.596 -36.539 1.00 83.38 80 HIS A CA 1
ATOM 583 C C . HIS A 1 80 ? 17.000 7.794 -35.294 1.00 83.38 80 HIS A C 1
ATOM 585 O O . HIS A 1 80 ? 15.808 7.575 -35.092 1.00 83.38 80 HIS A O 1
ATOM 591 N N . ALA A 1 81 ? 17.958 7.432 -34.432 1.00 86.12 81 ALA A N 1
ATOM 592 C CA . ALA A 1 81 ? 17.677 6.751 -33.165 1.00 86.12 81 ALA A CA 1
ATOM 593 C C . ALA A 1 81 ? 16.767 7.583 -32.241 1.00 86.12 81 ALA A C 1
ATOM 595 O O . ALA A 1 81 ? 15.837 7.041 -31.656 1.00 86.12 81 ALA A O 1
ATOM 596 N N . ASP A 1 82 ? 16.977 8.901 -32.168 1.00 86.81 82 ASP A N 1
ATOM 597 C CA . ASP A 1 82 ? 16.144 9.822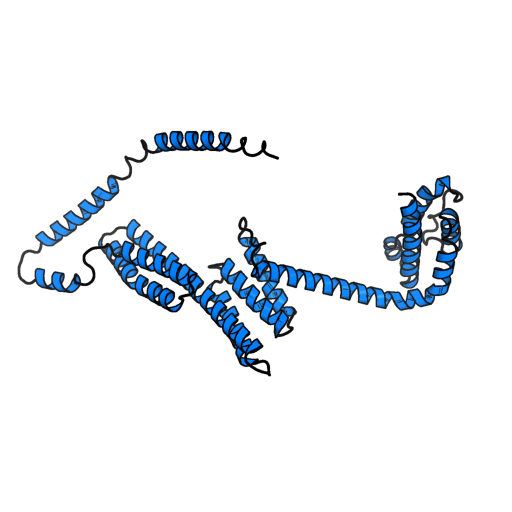 -31.378 1.00 86.81 82 ASP A CA 1
ATOM 598 C C . ASP A 1 82 ? 14.695 9.898 -31.893 1.00 86.81 82 ASP A C 1
ATOM 600 O O . ASP A 1 82 ? 13.745 9.888 -31.112 1.00 86.81 82 ASP A O 1
ATOM 604 N N . LYS A 1 83 ? 14.500 9.910 -33.219 1.00 90.19 83 LYS A N 1
ATOM 605 C CA . LYS A 1 83 ? 13.157 9.860 -33.821 1.00 90.19 83 LYS A CA 1
ATOM 606 C C . LYS A 1 83 ? 12.434 8.555 -33.498 1.00 90.19 83 LYS A C 1
ATOM 608 O O . LYS A 1 83 ? 11.255 8.595 -33.168 1.00 90.19 83 LYS A O 1
ATOM 613 N N . LEU A 1 84 ? 13.134 7.424 -33.597 1.00 90.25 84 LEU A N 1
ATOM 614 C CA . LEU A 1 84 ? 12.573 6.115 -33.258 1.00 90.25 84 LEU A CA 1
ATOM 615 C C . LEU A 1 84 ? 12.234 6.035 -31.767 1.00 90.25 84 LEU A C 1
ATOM 617 O O . LEU A 1 84 ? 11.143 5.604 -31.421 1.00 90.25 84 LEU A O 1
ATOM 621 N N . PHE A 1 85 ? 13.113 6.528 -30.894 1.00 90.44 85 PHE A N 1
ATOM 622 C CA . PHE A 1 85 ? 12.846 6.617 -29.459 1.00 90.44 85 PHE A CA 1
ATOM 623 C C . PHE A 1 85 ? 11.558 7.401 -29.166 1.00 90.44 85 PHE A C 1
ATOM 625 O O . PHE A 1 85 ? 10.661 6.880 -28.513 1.00 90.44 85 PHE A O 1
ATOM 632 N N . LYS A 1 86 ? 11.421 8.616 -29.714 1.00 92.00 86 LYS A N 1
ATOM 633 C CA . LYS A 1 86 ? 10.219 9.449 -29.531 1.00 92.00 86 LYS A CA 1
ATOM 634 C C . LYS A 1 86 ? 8.952 8.776 -30.057 1.00 92.00 86 LYS A C 1
ATOM 636 O O . LYS A 1 86 ? 7.930 8.820 -29.387 1.00 92.00 86 LYS A O 1
ATOM 641 N N . ALA A 1 87 ? 9.030 8.125 -31.218 1.00 92.69 87 ALA A N 1
ATOM 642 C CA . ALA A 1 87 ? 7.909 7.359 -31.759 1.00 92.69 87 ALA A CA 1
ATOM 643 C C . ALA A 1 87 ? 7.533 6.177 -30.850 1.00 92.69 87 ALA A C 1
ATOM 645 O O . ALA A 1 87 ? 6.353 5.934 -30.625 1.00 92.69 87 ALA A O 1
ATOM 646 N N . GLY A 1 88 ? 8.522 5.480 -30.283 1.00 92.00 88 GLY A N 1
ATOM 647 C CA . GLY A 1 88 ? 8.303 4.400 -29.322 1.00 92.00 88 GLY A CA 1
ATOM 648 C C . GLY A 1 88 ? 7.596 4.862 -28.046 1.00 92.00 88 GLY A C 1
ATOM 649 O O . GLY A 1 88 ? 6.754 4.129 -27.539 1.00 92.00 88 GLY A O 1
ATOM 650 N N . VAL A 1 89 ? 7.891 6.073 -27.556 1.00 91.25 89 VAL A N 1
ATOM 651 C CA . VAL A 1 89 ? 7.172 6.684 -26.422 1.00 91.25 89 VAL A CA 1
ATOM 652 C C . VAL A 1 89 ? 5.702 6.896 -26.774 1.00 91.25 89 VAL A C 1
ATOM 654 O O . VAL A 1 89 ? 4.835 6.375 -26.085 1.00 91.25 89 VAL A O 1
ATOM 657 N N . THR A 1 90 ? 5.420 7.573 -27.891 1.00 93.69 90 THR A N 1
ATOM 658 C CA . THR A 1 90 ? 4.040 7.860 -28.313 1.00 93.69 90 THR A CA 1
ATOM 659 C C . THR A 1 90 ? 3.216 6.590 -28.527 1.00 93.69 90 THR A C 1
ATOM 661 O O . THR A 1 90 ? 2.093 6.509 -28.052 1.00 93.69 90 THR A O 1
ATOM 664 N N . LEU A 1 91 ? 3.784 5.568 -29.174 1.00 93.19 91 LEU A N 1
ATOM 665 C CA . LEU A 1 91 ? 3.094 4.291 -29.397 1.00 93.19 91 LEU A CA 1
ATOM 666 C C . LEU A 1 91 ? 2.781 3.552 -28.088 1.00 93.19 91 LEU A C 1
ATOM 668 O O . LEU A 1 91 ? 1.793 2.833 -28.000 1.00 93.19 91 LEU A O 1
ATOM 672 N N . CYS A 1 92 ? 3.629 3.722 -27.076 1.00 90.94 92 CYS A N 1
ATOM 673 C CA . CYS A 1 92 ? 3.425 3.150 -25.751 1.00 90.94 92 CYS A CA 1
ATOM 674 C C . CYS A 1 92 ? 2.262 3.839 -25.021 1.00 90.94 92 CYS A C 1
ATOM 676 O O . CYS A 1 92 ? 1.434 3.155 -24.424 1.00 90.94 92 CYS A O 1
ATOM 678 N N . ASP A 1 93 ? 2.166 5.168 -25.138 1.00 90.44 93 ASP A N 1
ATOM 679 C CA . ASP A 1 93 ? 1.055 5.963 -24.597 1.00 90.44 93 ASP A CA 1
ATOM 680 C C . ASP A 1 93 ? -0.280 5.652 -25.304 1.00 90.44 93 ASP A C 1
ATOM 682 O O . ASP A 1 93 ? -1.341 5.711 -24.689 1.00 90.44 93 ASP A O 1
ATOM 686 N N . GLU A 1 94 ? -0.229 5.290 -26.589 1.00 92.81 94 GLU A N 1
ATOM 687 C CA . GLU A 1 94 ? -1.380 4.864 -27.402 1.00 92.81 94 GLU A CA 1
ATOM 688 C C . GLU A 1 94 ? -1.768 3.385 -27.199 1.00 92.81 94 GLU A C 1
ATOM 690 O O . GLU A 1 94 ? -2.666 2.887 -27.877 1.00 92.81 94 GLU A O 1
ATOM 695 N N . GLU A 1 95 ? -1.100 2.675 -26.285 1.00 91.50 95 GLU A N 1
ATOM 696 C CA . GLU A 1 95 ? -1.282 1.240 -26.020 1.00 91.50 95 GLU A CA 1
ATOM 697 C C . GLU A 1 95 ? -0.970 0.310 -27.219 1.00 91.50 95 GLU A C 1
ATOM 699 O O . GLU A 1 95 ? -1.274 -0.886 -27.188 1.00 91.50 95 GLU A O 1
ATOM 704 N N . ASP A 1 96 ? -0.280 0.795 -28.262 1.00 92.75 96 ASP A N 1
ATOM 705 C CA . ASP A 1 96 ? 0.266 -0.044 -29.339 1.00 92.75 96 ASP A CA 1
ATOM 706 C C . ASP A 1 96 ? 1.630 -0.626 -28.930 1.00 92.75 96 ASP A C 1
ATOM 708 O O . ASP A 1 96 ? 2.704 -0.276 -29.437 1.00 92.75 96 ASP A O 1
ATOM 712 N N . PHE A 1 97 ? 1.581 -1.557 -27.976 1.00 91.31 97 PHE A N 1
ATOM 713 C CA . PHE A 1 97 ? 2.775 -2.174 -27.395 1.00 91.31 97 PHE A CA 1
ATOM 714 C C . PHE A 1 97 ? 3.617 -2.939 -28.423 1.00 91.31 97 PHE A C 1
ATOM 716 O O . PHE A 1 97 ? 4.842 -3.006 -28.29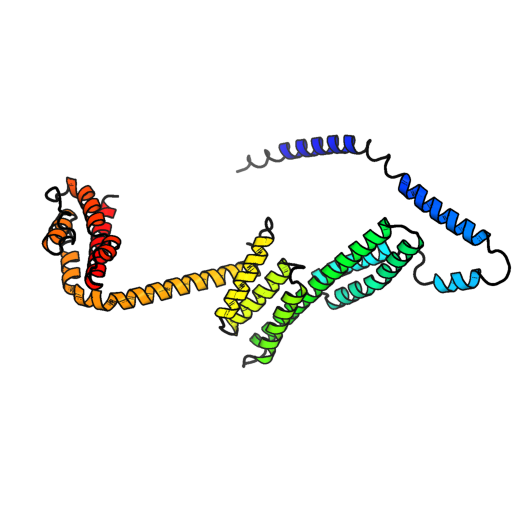3 1.00 91.31 97 PHE A O 1
ATOM 723 N N . PHE A 1 98 ? 2.989 -3.509 -29.458 1.00 90.06 98 PHE A N 1
ATOM 724 C CA . PHE A 1 98 ? 3.708 -4.236 -30.504 1.00 90.06 98 PHE A CA 1
ATOM 725 C C . PHE A 1 98 ? 4.563 -3.280 -31.335 1.00 90.06 98 PHE A C 1
ATOM 727 O O . PHE A 1 98 ? 5.770 -3.504 -31.491 1.00 90.06 98 PHE A O 1
ATOM 734 N N . SER A 1 99 ? 3.967 -2.189 -31.819 1.00 92.38 99 SER A N 1
ATOM 735 C CA . SER A 1 99 ? 4.696 -1.179 -32.582 1.00 92.38 99 SER A CA 1
ATOM 736 C C . SER A 1 99 ? 5.723 -0.453 -31.711 1.00 92.38 99 SER A C 1
ATOM 738 O O . SER A 1 99 ? 6.832 -0.178 -32.182 1.00 92.38 99 SER A O 1
ATOM 740 N N . ALA A 1 100 ? 5.422 -0.198 -30.433 1.00 91.44 100 ALA A N 1
ATOM 741 C CA . ALA A 1 100 ? 6.369 0.388 -29.484 1.00 91.44 100 ALA A CA 1
ATOM 742 C C . ALA A 1 100 ? 7.603 -0.511 -29.280 1.00 91.44 100 ALA A C 1
ATOM 744 O O . ALA A 1 100 ? 8.743 -0.052 -29.410 1.00 91.44 100 ALA A O 1
ATOM 745 N N . ALA A 1 101 ? 7.403 -1.811 -29.038 1.00 89.50 101 ALA A N 1
ATOM 746 C CA . ALA A 1 101 ? 8.487 -2.779 -28.878 1.00 89.50 101 ALA A CA 1
ATOM 747 C C . ALA A 1 101 ? 9.335 -2.911 -30.152 1.00 89.50 101 ALA A C 1
ATOM 749 O O . ALA A 1 101 ? 10.570 -2.924 -30.081 1.00 89.50 101 ALA A O 1
ATOM 750 N N . TYR A 1 102 ? 8.684 -2.957 -31.318 1.00 91.19 102 TYR A N 1
ATOM 751 C CA . TYR A 1 102 ? 9.363 -2.990 -32.610 1.00 91.19 102 TYR A CA 1
ATOM 752 C C . TYR A 1 102 ? 10.239 -1.748 -32.806 1.00 91.19 102 TYR A C 1
ATOM 754 O O . TYR A 1 102 ? 11.444 -1.871 -33.038 1.00 91.19 102 TYR A O 1
ATOM 762 N N . THR A 1 103 ? 9.672 -0.557 -32.616 1.00 90.81 103 THR A N 1
ATOM 763 C CA . THR A 1 103 ? 10.371 0.722 -32.798 1.00 90.81 103 THR A CA 1
ATOM 764 C C . THR A 1 103 ? 11.555 0.868 -31.838 1.00 90.81 103 THR A C 1
ATOM 766 O O . THR A 1 103 ? 12.651 1.259 -32.249 1.00 90.81 103 THR A O 1
ATOM 769 N N . ASN A 1 104 ? 11.386 0.457 -30.577 1.00 88.88 104 ASN A N 1
ATOM 770 C CA . ASN A 1 104 ? 12.469 0.435 -29.592 1.00 88.88 104 ASN A CA 1
ATOM 771 C C . ASN A 1 104 ? 13.587 -0.551 -29.970 1.00 88.88 104 ASN A C 1
ATOM 773 O O . ASN A 1 104 ? 14.763 -0.308 -29.685 1.00 88.88 104 ASN A O 1
ATOM 777 N N . SER A 1 105 ? 13.252 -1.672 -30.615 1.00 90.56 105 SER A N 1
ATOM 778 C CA . SER A 1 105 ? 14.248 -2.624 -31.112 1.00 90.56 105 SER A CA 1
ATOM 779 C C . SER A 1 105 ? 15.042 -2.057 -32.293 1.00 90.56 105 SER A C 1
ATOM 781 O O . SER A 1 105 ? 16.273 -2.156 -32.305 1.00 90.56 105 SER A O 1
ATOM 783 N N . GLU A 1 106 ? 14.356 -1.373 -33.211 1.00 92.19 106 GLU A N 1
ATOM 784 C CA . GLU A 1 106 ? 14.945 -0.757 -34.400 1.00 92.19 106 GLU A CA 1
ATOM 785 C C . GLU A 1 106 ? 15.861 0.419 -34.043 1.00 92.19 106 GLU A C 1
ATOM 787 O O . GLU A 1 106 ? 16.839 0.667 -34.745 1.00 92.19 106 GLU A O 1
ATOM 792 N N . ALA A 1 107 ? 15.627 1.097 -32.914 1.00 91.44 107 ALA A N 1
ATOM 793 C CA . ALA A 1 107 ? 16.485 2.178 -32.427 1.00 91.44 107 ALA A CA 1
ATOM 794 C C . ALA A 1 107 ? 17.902 1.716 -32.021 1.00 91.44 107 ALA A C 1
ATOM 796 O O . ALA A 1 107 ? 18.834 2.523 -32.014 1.00 91.44 107 ALA A O 1
ATOM 797 N N . LYS A 1 108 ? 18.111 0.424 -31.720 1.00 90.56 108 LYS A N 1
ATOM 798 C CA . LYS A 1 108 ? 19.405 -0.097 -31.231 1.00 90.56 108 LYS A CA 1
ATOM 799 C C . LYS A 1 108 ? 20.512 -0.021 -32.273 1.00 90.56 108 LYS A C 1
ATOM 801 O O . LYS A 1 108 ? 21.631 0.381 -31.970 1.00 90.56 108 LYS A O 1
ATOM 806 N N . ARG A 1 109 ? 20.214 -0.417 -33.509 1.00 90.94 109 ARG A N 1
ATOM 807 C CA . ARG A 1 109 ? 21.200 -0.436 -34.594 1.00 90.94 109 ARG A CA 1
ATOM 808 C C . ARG A 1 109 ? 21.763 0.958 -34.921 1.00 90.94 109 ARG A C 1
ATOM 810 O O . ARG A 1 109 ? 22.986 1.094 -34.890 1.00 90.94 109 ARG A O 1
ATOM 817 N N . PRO A 1 110 ? 20.944 1.990 -35.207 1.00 91.50 110 PRO A N 1
ATOM 818 C CA . PRO A 1 110 ? 21.461 3.331 -35.464 1.00 91.50 110 PRO A CA 1
ATOM 819 C C . PRO A 1 110 ? 22.211 3.896 -34.252 1.00 91.50 110 PRO A C 1
ATOM 821 O O . PRO A 1 110 ? 23.167 4.647 -34.419 1.00 91.50 110 PRO A O 1
ATOM 824 N N . LEU A 1 111 ? 21.860 3.487 -33.032 1.00 91.75 111 LEU A N 1
ATOM 825 C CA . LEU A 1 111 ? 22.601 3.873 -31.837 1.00 91.75 111 LEU A CA 1
ATOM 826 C C . LEU A 1 111 ? 24.016 3.275 -31.790 1.00 91.75 111 LEU A C 1
ATOM 828 O O . LEU A 1 111 ? 24.981 4.002 -31.559 1.00 91.75 111 LEU A O 1
ATOM 832 N N . GLU A 1 112 ? 24.166 1.976 -32.055 1.00 91.12 112 GLU A N 1
ATOM 833 C CA . GLU A 1 112 ? 25.483 1.327 -32.132 1.00 91.12 112 GLU A CA 1
ATOM 834 C C . GLU A 1 112 ? 26.339 1.911 -33.266 1.00 91.12 112 GLU A C 1
ATOM 836 O O . GLU A 1 112 ? 27.536 2.160 -33.101 1.00 91.12 112 GLU A O 1
ATOM 841 N N . GLU A 1 113 ? 25.718 2.222 -34.406 1.00 90.81 113 GLU A N 1
ATOM 842 C CA . GLU A 1 113 ? 26.382 2.905 -35.517 1.00 90.81 113 GLU A CA 1
ATOM 843 C C . GLU A 1 113 ? 26.853 4.316 -35.115 1.00 90.81 113 GLU A C 1
ATOM 845 O O . GLU A 1 113 ? 27.983 4.700 -35.440 1.00 90.81 113 GLU A O 1
ATOM 850 N N . ALA A 1 114 ? 26.048 5.063 -34.348 1.00 89.62 114 ALA A N 1
ATOM 851 C CA . ALA A 1 114 ? 26.422 6.369 -33.803 1.00 89.62 114 ALA A CA 1
ATOM 852 C C . ALA A 1 114 ? 27.597 6.272 -32.818 1.00 89.62 114 ALA A C 1
ATOM 854 O O . ALA A 1 114 ? 28.550 7.046 -32.919 1.00 89.62 114 ALA A O 1
ATOM 855 N N . LYS A 1 115 ? 27.589 5.280 -31.922 1.00 89.75 115 LYS A N 1
ATOM 856 C CA . LYS A 1 115 ? 28.687 5.017 -30.978 1.00 89.75 115 LYS A CA 1
ATOM 857 C C . LYS A 1 115 ? 29.987 4.649 -31.680 1.00 89.75 115 LYS A C 1
ATOM 859 O O . LYS A 1 115 ? 31.061 5.102 -31.273 1.00 89.75 115 LYS A O 1
ATOM 864 N N . ALA A 1 116 ? 29.903 3.823 -32.721 1.00 90.50 116 ALA A N 1
ATOM 865 C CA . ALA A 1 116 ? 31.051 3.434 -33.526 1.00 90.50 116 ALA A CA 1
ATOM 866 C C . ALA A 1 116 ? 31.610 4.628 -34.316 1.00 90.50 116 ALA A C 1
ATOM 868 O O . ALA A 1 116 ? 32.826 4.793 -34.400 1.00 90.50 116 ALA A O 1
ATOM 869 N N . ALA A 1 117 ? 30.740 5.483 -34.863 1.00 88.31 117 ALA A N 1
ATOM 870 C CA . ALA A 1 117 ? 31.146 6.715 -35.535 1.00 88.31 117 ALA A CA 1
ATOM 871 C C . ALA A 1 117 ? 31.836 7.690 -34.571 1.00 88.31 117 ALA A C 1
ATOM 873 O O . ALA A 1 117 ? 32.920 8.173 -34.885 1.00 88.31 117 ALA A O 1
ATOM 874 N N . ALA A 1 118 ? 31.276 7.900 -33.375 1.00 88.94 118 ALA A N 1
ATOM 875 C CA . ALA A 1 118 ? 31.887 8.733 -32.340 1.00 88.94 118 ALA A CA 1
ATOM 876 C C . ALA A 1 118 ? 33.293 8.240 -31.956 1.00 88.94 118 ALA A C 1
ATOM 878 O O . ALA A 1 118 ? 34.222 9.040 -31.865 1.00 88.94 118 ALA A O 1
ATOM 879 N N . GLY A 1 119 ? 33.468 6.918 -31.823 1.00 88.50 119 GLY A N 1
ATOM 880 C CA . GLY A 1 119 ? 34.769 6.304 -31.548 1.00 88.50 119 GLY A CA 1
ATOM 881 C C . GLY A 1 119 ? 35.795 6.521 -32.666 1.00 88.50 119 GLY A C 1
ATOM 882 O O . GLY A 1 119 ? 36.950 6.820 -32.381 1.00 88.50 119 GLY A O 1
ATOM 883 N N . ARG A 1 120 ? 35.378 6.436 -33.937 1.00 90.44 120 ARG A N 1
ATOM 884 C CA . ARG A 1 120 ? 36.260 6.716 -35.088 1.00 90.44 120 ARG A CA 1
ATOM 885 C C . ARG A 1 120 ? 36.663 8.186 -35.181 1.00 90.44 120 ARG A C 1
ATOM 887 O O . ARG A 1 120 ? 37.784 8.475 -35.579 1.00 90.44 120 ARG A O 1
ATOM 894 N N . CYS A 1 121 ? 35.761 9.095 -34.820 1.00 87.06 121 CYS A N 1
ATOM 895 C CA . CYS A 1 121 ? 36.013 10.535 -34.846 1.00 87.06 121 CYS A CA 1
ATOM 896 C C . CYS A 1 121 ? 36.707 11.053 -33.575 1.00 87.06 121 CYS A C 1
ATOM 898 O O . CYS A 1 121 ? 36.986 12.243 -33.493 1.00 87.06 121 CYS A O 1
ATOM 900 N N . GLY A 1 122 ? 36.947 10.202 -32.569 1.00 88.62 122 GLY A N 1
ATOM 901 C CA . GLY A 1 122 ? 37.549 10.606 -31.293 1.00 88.62 122 GLY A CA 1
ATOM 902 C C . GLY A 1 122 ? 36.698 11.578 -30.464 1.00 88.62 122 GLY A C 1
ATOM 903 O O . GLY A 1 122 ? 37.204 12.164 -29.512 1.00 88.62 122 GLY A O 1
ATOM 904 N N . SER A 1 123 ? 35.417 11.759 -30.801 1.00 90.81 123 SER A N 1
ATOM 905 C CA . SER A 1 123 ? 34.536 12.709 -30.117 1.00 90.81 123 SER A CA 1
ATOM 906 C C . SER A 1 123 ? 33.929 12.070 -28.869 1.00 90.81 123 SER A C 1
ATOM 908 O O . SER A 1 123 ? 33.009 11.249 -28.953 1.00 90.81 123 SER A O 1
ATOM 910 N N . SER A 1 124 ? 34.434 12.462 -27.698 1.00 89.25 124 SER A N 1
ATOM 911 C CA . SER A 1 124 ? 33.895 12.043 -26.398 1.00 89.25 124 SER A CA 1
ATOM 912 C C . SER A 1 124 ? 32.458 12.529 -26.189 1.00 89.25 124 SER A C 1
ATOM 914 O O . SER A 1 124 ? 31.627 11.764 -25.707 1.00 89.25 124 SER A O 1
ATOM 916 N N . ALA A 1 125 ? 32.137 13.749 -26.628 1.00 87.50 125 ALA A N 1
ATOM 917 C CA . ALA A 1 125 ? 30.801 14.331 -26.515 1.00 87.50 125 ALA A CA 1
ATOM 918 C C . ALA A 1 125 ? 29.739 13.520 -27.280 1.00 87.50 125 ALA A C 1
ATOM 920 O O . ALA A 1 125 ? 28.692 13.184 -26.728 1.00 87.50 125 ALA A O 1
ATOM 921 N N . LEU A 1 126 ? 30.016 13.131 -28.533 1.00 85.19 126 LEU A N 1
ATOM 922 C CA . LEU A 1 126 ? 29.089 12.305 -29.319 1.00 85.19 126 LEU A CA 1
ATOM 923 C C . LEU A 1 126 ? 28.924 10.899 -28.733 1.00 85.19 126 LEU A C 1
ATOM 925 O O . LEU A 1 126 ? 27.841 10.317 -28.819 1.00 85.19 126 LEU A O 1
ATOM 929 N N . ARG A 1 127 ? 29.990 10.349 -28.140 1.00 88.62 127 ARG A N 1
ATOM 930 C CA . ARG A 1 127 ? 29.944 9.052 -27.460 1.00 88.62 127 ARG A CA 1
ATOM 931 C C . ARG A 1 127 ? 29.037 9.123 -26.234 1.00 88.62 127 ARG A C 1
ATOM 933 O O . ARG A 1 127 ? 28.123 8.312 -26.132 1.00 88.62 127 ARG A O 1
ATOM 940 N N . GLN A 1 128 ? 29.240 10.130 -25.386 1.00 90.69 128 GLN A N 1
ATOM 941 C CA . GLN A 1 128 ? 28.431 10.365 -24.194 1.00 90.69 128 GLN A CA 1
ATOM 942 C C . GLN A 1 128 ? 26.948 10.524 -24.546 1.00 90.69 128 GLN A C 1
ATOM 944 O O . GLN A 1 128 ? 26.107 9.839 -23.979 1.00 90.69 128 GLN A O 1
ATOM 949 N N . GLN A 1 129 ? 26.621 11.339 -25.548 1.00 88.94 129 GLN A N 1
ATOM 950 C CA . GLN A 1 129 ? 25.235 11.532 -25.987 1.00 88.94 129 GLN A CA 1
ATOM 951 C C . GLN A 1 129 ? 24.575 10.244 -26.504 1.00 88.94 129 GLN A C 1
ATOM 953 O O . GLN A 1 129 ? 23.369 10.048 -26.347 1.00 88.94 129 GLN A O 1
ATOM 958 N N . ALA A 1 130 ? 25.336 9.368 -27.165 1.00 89.94 130 ALA A N 1
ATOM 959 C CA . ALA A 1 130 ? 24.828 8.075 -27.617 1.00 89.94 130 ALA A CA 1
ATOM 960 C C . ALA A 1 130 ? 24.668 7.078 -26.454 1.00 89.94 130 ALA A C 1
ATOM 962 O O . ALA A 1 130 ? 23.772 6.235 -26.491 1.00 89.94 130 ALA A O 1
ATOM 963 N N . ASP A 1 131 ? 25.513 7.165 -25.427 1.00 92.00 131 ASP A N 1
ATOM 964 C CA . ASP A 1 131 ? 25.376 6.386 -24.194 1.00 92.00 131 ASP A CA 1
ATOM 965 C C . ASP A 1 131 ? 24.154 6.852 -23.375 1.00 92.00 131 ASP A C 1
ATOM 967 O O . ASP A 1 131 ? 23.365 6.018 -22.935 1.00 92.00 131 ASP A O 1
ATOM 971 N N . GLU A 1 132 ? 23.922 8.165 -23.271 1.00 92.81 132 GLU A N 1
ATOM 972 C CA . GLU A 1 132 ? 22.726 8.759 -22.652 1.00 92.81 132 GLU A CA 1
ATOM 973 C C . GLU A 1 132 ? 21.440 8.299 -23.351 1.00 92.81 132 GLU A C 1
ATOM 975 O O . GLU A 1 132 ? 20.523 7.804 -22.698 1.00 92.81 132 GLU A O 1
ATOM 980 N N . LEU A 1 133 ? 21.392 8.369 -24.687 1.00 92.06 133 LEU A N 1
ATOM 981 C CA . LEU A 1 133 ? 20.232 7.895 -25.448 1.00 92.06 133 LEU A CA 1
ATOM 982 C C . LEU A 1 133 ? 20.026 6.375 -25.306 1.00 92.06 133 LEU A C 1
ATOM 984 O O . LEU A 1 133 ? 18.885 5.913 -25.310 1.00 92.06 133 LEU A O 1
ATOM 988 N N . GLN A 1 134 ? 21.097 5.588 -25.133 1.00 94.06 134 GLN A N 1
ATOM 989 C CA . GLN A 1 134 ? 20.964 4.159 -24.824 1.00 94.06 134 GLN A CA 1
ATOM 990 C C . GLN A 1 134 ? 20.295 3.932 -23.475 1.00 94.06 134 GLN A C 1
ATOM 992 O O . GLN A 1 134 ? 19.425 3.067 -23.369 1.00 94.06 134 GLN A O 1
ATOM 997 N N . ALA A 1 135 ? 20.706 4.692 -22.459 1.00 93.31 135 ALA A N 1
ATOM 998 C CA . ALA A 1 135 ? 20.108 4.620 -21.138 1.00 93.31 135 ALA A CA 1
ATOM 999 C C . ALA A 1 135 ? 18.621 4.993 -21.207 1.00 93.31 135 ALA A C 1
ATOM 1001 O O . ALA A 1 135 ? 17.790 4.223 -20.737 1.00 93.31 135 ALA A O 1
ATOM 1002 N N . SER A 1 136 ? 18.261 6.088 -21.885 1.00 93.19 136 SER A N 1
ATOM 1003 C CA . SER A 1 136 ? 16.858 6.479 -22.080 1.00 93.19 136 SER A CA 1
ATOM 1004 C C . SER A 1 136 ? 16.033 5.406 -22.794 1.00 93.19 136 SER A C 1
ATOM 1006 O O . SER A 1 136 ? 14.929 5.092 -22.356 1.00 93.19 136 SER A O 1
ATOM 1008 N N . LEU A 1 137 ? 16.571 4.793 -23.854 1.00 93.38 137 LEU A N 1
ATOM 1009 C CA . LEU A 1 137 ? 15.896 3.709 -24.574 1.00 93.38 137 LEU A CA 1
ATOM 1010 C C . LEU A 1 137 ? 15.669 2.480 -23.683 1.00 93.38 137 LEU A C 1
ATOM 1012 O O . LEU A 1 137 ? 14.630 1.828 -23.775 1.00 93.38 137 LEU A O 1
ATOM 1016 N N . PHE A 1 138 ? 16.638 2.155 -22.825 1.00 93.38 138 PHE A N 1
ATOM 1017 C CA . PHE A 1 138 ? 16.505 1.065 -21.864 1.00 93.38 138 PHE A CA 1
ATOM 1018 C C . PHE A 1 138 ? 15.396 1.344 -20.843 1.00 93.38 138 PHE A C 1
ATOM 1020 O O . PHE A 1 138 ? 14.535 0.488 -20.655 1.00 93.38 138 PHE A O 1
ATOM 1027 N N . LEU A 1 139 ? 15.379 2.543 -20.248 1.00 93.00 139 LEU A N 1
ATOM 1028 C CA . LEU A 1 139 ? 14.338 2.957 -19.300 1.00 93.00 139 LEU A CA 1
ATOM 1029 C C . LEU A 1 139 ? 12.949 2.886 -19.949 1.00 93.00 139 LEU A C 1
ATOM 1031 O O . LEU A 1 139 ? 12.056 2.237 -19.412 1.00 93.00 139 LEU A O 1
ATOM 1035 N N . GLN A 1 140 ? 12.798 3.451 -21.153 1.00 91.75 140 GLN A N 1
ATOM 1036 C CA . GLN A 1 140 ? 11.528 3.426 -21.883 1.00 91.75 140 GLN A CA 1
ATOM 1037 C C . GLN A 1 140 ? 11.060 2.005 -22.181 1.00 91.75 140 GLN A C 1
ATOM 1039 O O . GLN A 1 140 ? 9.872 1.706 -22.082 1.00 91.75 140 GLN A O 1
ATOM 1044 N N . LYS A 1 141 ? 11.985 1.108 -22.533 1.00 93.12 141 LYS A N 1
ATOM 1045 C CA . LYS A 1 141 ? 11.648 -0.296 -22.742 1.00 93.12 141 LYS A CA 1
ATOM 1046 C C . LYS A 1 141 ? 11.113 -0.931 -21.454 1.00 93.12 141 LYS A C 1
ATOM 1048 O O . LYS A 1 141 ? 10.079 -1.586 -21.506 1.00 93.12 141 LYS A O 1
ATOM 1053 N N . CYS A 1 142 ? 11.792 -0.740 -20.322 1.00 94.50 142 CYS A N 1
ATOM 1054 C CA . CYS A 1 142 ? 11.333 -1.250 -19.027 1.00 94.50 142 CYS A CA 1
ATOM 1055 C C . CYS A 1 142 ? 9.924 -0.750 -18.681 1.00 94.50 142 CYS A C 1
ATOM 1057 O O . CYS A 1 142 ? 9.079 -1.547 -18.273 1.00 94.50 142 CYS A O 1
ATOM 1059 N N . THR A 1 143 ? 9.661 0.542 -18.894 1.00 93.81 143 THR A N 1
ATOM 1060 C CA . THR A 1 143 ? 8.338 1.143 -18.700 1.00 93.81 143 THR A CA 1
ATOM 1061 C C . THR A 1 143 ? 7.296 0.500 -19.616 1.00 93.81 143 THR A C 1
ATOM 1063 O O . THR A 1 143 ? 6.288 0.002 -19.122 1.00 93.81 143 THR A O 1
ATOM 1066 N N . CYS A 1 144 ? 7.547 0.410 -20.925 1.00 94.44 144 CYS A N 1
ATOM 1067 C CA . CYS A 1 144 ? 6.578 -0.165 -21.863 1.00 94.44 144 CYS A CA 1
ATOM 1068 C C . CYS A 1 144 ? 6.303 -1.649 -21.620 1.00 94.44 144 CYS A C 1
ATOM 1070 O O . CYS A 1 144 ? 5.143 -2.053 -21.624 1.00 94.44 144 CYS A O 1
ATOM 1072 N N . ASP A 1 145 ? 7.337 -2.450 -21.351 1.00 94.94 145 ASP A N 1
ATOM 1073 C CA . ASP A 1 145 ? 7.171 -3.873 -21.040 1.00 94.94 145 ASP A CA 1
ATOM 1074 C C . ASP A 1 145 ? 6.327 -4.051 -19.753 1.00 94.94 145 ASP A C 1
ATOM 1076 O O . ASP A 1 145 ? 5.521 -4.977 -19.650 1.00 94.94 145 ASP A O 1
ATOM 1080 N N . SER A 1 146 ? 6.471 -3.148 -18.774 1.00 96.88 146 SER A N 1
ATOM 1081 C CA . SER A 1 146 ? 5.693 -3.159 -17.527 1.00 96.88 146 SER A CA 1
ATOM 1082 C C . SER A 1 146 ? 4.237 -2.735 -17.720 1.00 96.88 146 SER A C 1
ATOM 1084 O O . SER A 1 146 ? 3.329 -3.415 -17.229 1.00 96.88 146 SER A O 1
ATOM 1086 N N . VAL A 1 147 ? 3.994 -1.663 -18.482 1.00 95.62 147 VAL A N 1
ATOM 1087 C CA . VAL A 1 147 ? 2.640 -1.210 -18.833 1.00 95.62 147 VAL A CA 1
ATOM 1088 C C . VAL A 1 147 ? 1.914 -2.290 -19.634 1.00 95.62 147 VAL A C 1
ATOM 1090 O O . VAL A 1 147 ? 0.784 -2.641 -19.292 1.00 95.62 147 VAL A O 1
ATOM 1093 N N . GLN A 1 148 ? 2.580 -2.897 -20.622 1.00 96.12 148 GLN A N 1
ATOM 1094 C CA . GLN A 1 148 ? 2.036 -4.009 -21.399 1.00 96.12 148 GLN A CA 1
ATOM 1095 C C . GLN A 1 148 ? 1.668 -5.197 -20.502 1.00 96.12 148 GLN A C 1
ATOM 1097 O O . GLN A 1 148 ? 0.561 -5.727 -20.608 1.00 96.12 148 GLN A O 1
ATOM 1102 N N . ALA A 1 149 ? 2.564 -5.609 -19.600 1.00 97.50 149 ALA A N 1
ATOM 1103 C CA . ALA A 1 149 ? 2.295 -6.703 -18.669 1.00 97.50 149 ALA A CA 1
ATOM 1104 C C . ALA A 1 149 ? 1.110 -6.383 -17.740 1.00 97.50 149 ALA A C 1
ATOM 1106 O O . ALA A 1 149 ? 0.258 -7.241 -17.507 1.00 97.50 149 ALA A O 1
ATOM 1107 N N . CYS A 1 150 ? 0.990 -5.140 -17.259 1.00 96.94 150 CYS A N 1
ATOM 1108 C CA . CYS A 1 150 ? -0.179 -4.704 -16.493 1.00 96.94 150 CYS A CA 1
ATOM 1109 C C . CYS A 1 150 ? -1.467 -4.746 -17.319 1.00 96.94 150 CYS A C 1
ATOM 1111 O O . CYS A 1 150 ? -2.491 -5.203 -16.815 1.00 96.94 150 CYS A O 1
ATOM 1113 N N . HIS A 1 151 ? -1.431 -4.279 -18.566 1.00 96.12 151 HIS A N 1
ATOM 1114 C CA . HIS A 1 151 ? -2.585 -4.280 -19.459 1.00 96.12 151 HIS A CA 1
ATOM 1115 C C . HIS A 1 151 ? -3.065 -5.713 -19.735 1.00 96.12 151 HIS A C 1
ATOM 1117 O O . HIS A 1 151 ? -4.236 -6.025 -19.527 1.00 96.12 151 HIS A O 1
ATOM 1123 N N . GLN A 1 152 ? -2.147 -6.619 -20.086 1.00 96.62 152 GLN A N 1
ATOM 1124 C CA . GLN A 1 152 ? -2.443 -8.043 -20.279 1.00 96.62 152 GLN A CA 1
ATOM 1125 C C . GLN A 1 152 ? -2.979 -8.700 -19.003 1.00 96.62 152 GLN A C 1
ATOM 1127 O O . GLN A 1 152 ? -3.935 -9.470 -19.057 1.00 96.62 152 GLN A O 1
ATOM 1132 N N . GLY A 1 153 ? -2.395 -8.377 -17.845 1.00 97.25 153 GLY A N 1
ATOM 1133 C CA . GLY A 1 153 ? -2.851 -8.889 -16.555 1.00 97.25 153 GLY A CA 1
ATOM 1134 C C . GLY A 1 153 ? -4.278 -8.453 -16.225 1.00 97.25 153 GLY A C 1
ATOM 1135 O O . GLY A 1 153 ? -5.062 -9.267 -15.744 1.00 97.25 153 GLY A O 1
ATOM 1136 N N . ARG A 1 154 ? -4.643 -7.198 -16.521 1.00 95.75 154 ARG A N 1
ATOM 1137 C CA . ARG A 1 154 ? -6.017 -6.697 -16.351 1.00 95.75 154 ARG A CA 1
ATOM 1138 C C . ARG A 1 154 ? -6.984 -7.395 -17.299 1.00 95.75 154 ARG A C 1
ATOM 1140 O O . ARG A 1 154 ? -7.962 -7.948 -16.825 1.00 95.75 154 ARG A O 1
ATOM 1147 N N . GLN A 1 155 ? -6.656 -7.479 -18.589 1.00 94.94 155 GLN A N 1
ATOM 1148 C CA . GLN A 1 155 ? -7.496 -8.177 -19.568 1.00 94.94 155 GLN A CA 1
ATOM 1149 C C . GLN A 1 155 ? -7.753 -9.639 -19.187 1.00 94.94 155 GLN A C 1
ATOM 1151 O O . GLN A 1 155 ? -8.886 -10.104 -19.275 1.00 94.94 155 GLN A O 1
ATOM 1156 N N . LEU A 1 156 ? -6.720 -10.363 -18.745 1.00 95.25 156 LEU A N 1
ATOM 1157 C CA . LEU A 1 156 ? -6.871 -11.745 -18.283 1.00 95.25 156 LEU A CA 1
ATOM 1158 C C . LEU A 1 156 ? -7.730 -11.840 -17.025 1.00 95.25 156 LEU A C 1
ATOM 1160 O O . LEU A 1 156 ? -8.513 -12.775 -16.896 1.00 95.25 156 LEU A O 1
ATOM 1164 N N . LEU A 1 157 ? -7.587 -10.889 -16.101 1.00 94.62 157 LEU A N 1
ATOM 1165 C CA . LEU A 1 157 ? -8.397 -10.854 -14.892 1.00 94.62 157 LEU A CA 1
ATOM 1166 C C . LEU A 1 157 ? -9.868 -10.569 -15.213 1.00 94.62 157 LEU A C 1
ATOM 1168 O O . LEU A 1 157 ? -10.735 -11.268 -14.703 1.00 94.62 157 LEU A O 1
ATOM 1172 N N . ASP A 1 158 ? -10.141 -9.600 -16.083 1.00 93.12 158 ASP A N 1
ATOM 1173 C CA . ASP A 1 158 ? -11.498 -9.251 -16.509 1.00 93.12 158 ASP A CA 1
ATOM 1174 C C . ASP A 1 158 ? -12.156 -10.446 -17.219 1.00 93.12 158 ASP A C 1
ATOM 1176 O O . ASP A 1 158 ? -13.269 -10.841 -16.882 1.00 93.12 158 ASP A O 1
ATOM 1180 N N . GLN A 1 159 ? -11.422 -11.125 -18.109 1.00 92.00 159 GLN A N 1
ATOM 1181 C CA . GLN A 1 159 ? -11.879 -12.364 -18.749 1.00 92.00 159 GLN A CA 1
ATOM 1182 C C . GLN A 1 159 ? -12.142 -13.490 -17.741 1.00 92.00 159 GLN A C 1
ATOM 1184 O O . GLN A 1 159 ? -13.120 -14.219 -17.888 1.00 92.00 159 GLN A O 1
ATOM 1189 N N . ALA A 1 160 ? -11.301 -13.635 -16.714 1.00 92.12 160 ALA A N 1
ATOM 1190 C CA . ALA A 1 160 ? -11.478 -14.652 -15.677 1.00 92.12 160 ALA A CA 1
ATOM 1191 C C . ALA A 1 160 ? -12.705 -14.390 -14.791 1.00 92.12 160 ALA A C 1
ATOM 1193 O O . ALA A 1 160 ? -13.287 -15.337 -14.262 1.00 92.12 160 ALA A O 1
ATOM 1194 N N . LEU A 1 161 ? -13.075 -13.119 -14.608 1.00 89.19 161 LEU A N 1
ATOM 1195 C CA . LEU A 1 161 ? -14.198 -12.696 -13.771 1.00 89.19 161 LEU A CA 1
ATOM 1196 C C . LEU A 1 161 ? -15.532 -12.667 -14.530 1.00 89.19 161 LEU A C 1
ATOM 1198 O O . LEU A 1 161 ? -16.565 -12.964 -13.936 1.00 89.19 161 LEU A O 1
ATOM 1202 N N . GLU A 1 162 ? -15.522 -12.307 -15.814 1.00 87.19 162 GLU A N 1
ATOM 1203 C CA . GLU A 1 162 ? -16.739 -12.115 -16.618 1.00 87.19 162 GLU A CA 1
ATOM 1204 C C . GLU A 1 162 ? -17.014 -13.261 -17.606 1.00 87.19 162 GLU A C 1
ATOM 1206 O O . GLU A 1 162 ? -18.141 -13.423 -18.072 1.00 87.19 162 GLU A O 1
ATOM 1211 N N . GLY A 1 163 ? -15.993 -14.047 -17.961 1.00 71.81 163 GLY A N 1
ATOM 1212 C CA . GLY A 1 163 ? -16.043 -14.969 -19.097 1.00 71.81 163 GLY A CA 1
ATOM 1213 C C . GLY A 1 163 ? -16.643 -16.351 -18.824 1.00 71.81 163 GLY A C 1
ATOM 1214 O O . GLY A 1 163 ? -16.967 -17.053 -19.783 1.00 71.81 163 GLY A O 1
ATOM 1215 N N . ALA A 1 164 ? -16.795 -16.766 -17.564 1.00 73.44 164 ALA A N 1
ATOM 1216 C CA . ALA A 1 164 ? -17.258 -18.107 -17.203 1.00 73.44 164 ALA A CA 1
ATOM 1217 C C . ALA A 1 164 ? -18.169 -18.100 -15.963 1.00 73.44 164 ALA A C 1
ATOM 1219 O O . ALA A 1 164 ? -18.077 -17.216 -15.116 1.00 73.44 164 ALA A O 1
ATOM 1220 N N . GLU A 1 165 ? -19.051 -19.103 -15.850 1.00 75.31 165 GLU A N 1
ATOM 1221 C CA . GLU A 1 165 ? -19.896 -19.297 -14.655 1.00 75.31 165 GLU A CA 1
ATOM 1222 C C . GLU A 1 165 ? -19.064 -19.648 -13.409 1.00 75.31 165 GLU A C 1
ATOM 1224 O O . GLU A 1 165 ? -19.456 -19.333 -12.285 1.00 75.31 165 GLU A O 1
ATOM 1229 N N . GLU A 1 166 ? -17.903 -20.275 -13.613 1.00 83.75 166 GLU A N 1
ATOM 1230 C CA . GLU A 1 166 ? -16.925 -20.584 -12.573 1.00 83.75 166 GLU A CA 1
ATOM 1231 C C . GLU A 1 166 ? -15.675 -19.715 -12.739 1.00 83.75 166 GLU A C 1
ATOM 1233 O O . GLU A 1 166 ? -15.194 -19.498 -13.850 1.00 83.75 166 GLU A O 1
ATOM 1238 N N . LEU A 1 167 ? -15.124 -19.249 -11.616 1.00 86.62 167 LEU A N 1
ATOM 1239 C CA . LEU A 1 167 ? -13.909 -18.438 -11.592 1.00 86.62 167 LEU A CA 1
ATOM 1240 C C . LEU A 1 167 ? -12.705 -19.240 -12.111 1.00 86.62 167 LEU A C 1
ATOM 1242 O O . LEU A 1 167 ? -12.278 -20.209 -11.474 1.00 86.62 167 LEU A O 1
ATOM 1246 N N . ASP A 1 168 ? -12.104 -18.792 -13.216 1.00 91.75 168 ASP A N 1
ATOM 1247 C CA . ASP A 1 168 ? -10.871 -19.389 -13.737 1.00 91.75 168 ASP A CA 1
ATOM 1248 C C . ASP A 1 168 ? -9.662 -18.982 -12.880 1.00 91.75 168 ASP A C 1
ATOM 1250 O O . ASP A 1 168 ? -8.978 -17.980 -13.111 1.00 91.75 168 ASP A O 1
ATOM 1254 N N . MET A 1 169 ? -9.369 -19.802 -11.872 1.00 93.62 169 MET A N 1
ATOM 1255 C CA . MET A 1 169 ? -8.220 -19.607 -10.988 1.00 93.62 169 MET A CA 1
ATOM 1256 C C . MET A 1 169 ? -6.874 -19.652 -11.724 1.00 93.62 169 MET A C 1
ATOM 1258 O O . MET A 1 169 ? -5.915 -19.024 -11.271 1.00 93.62 169 MET A O 1
ATOM 1262 N N . GLY A 1 170 ? -6.779 -20.366 -12.850 1.00 94.56 170 GLY A N 1
ATOM 1263 C CA . GLY A 1 170 ? -5.569 -20.406 -13.669 1.00 94.56 170 GLY A CA 1
ATOM 1264 C C . GLY A 1 170 ? -5.268 -19.036 -14.271 1.00 94.56 170 GLY A C 1
ATOM 1265 O O . GLY A 1 170 ? -4.153 -18.527 -14.126 1.00 94.56 170 GLY A O 1
ATOM 1266 N N . ALA A 1 171 ? -6.283 -18.402 -14.859 1.00 94.56 171 ALA A N 1
ATOM 1267 C CA . ALA A 1 171 ? -6.186 -17.046 -15.390 1.00 94.56 171 ALA A CA 1
ATOM 1268 C C . ALA A 1 171 ? -5.900 -16.006 -14.290 1.00 94.56 171 ALA A C 1
ATOM 1270 O O . ALA A 1 171 ? -5.046 -15.137 -14.477 1.00 94.56 171 ALA A O 1
ATOM 1271 N N . VAL A 1 172 ? -6.513 -16.137 -13.104 1.00 96.25 172 VAL A N 1
ATOM 1272 C CA . VAL A 1 172 ? -6.223 -15.266 -11.943 1.00 96.25 172 VAL A CA 1
ATOM 1273 C C . VAL A 1 172 ? -4.754 -15.361 -11.517 1.00 96.25 172 VAL A C 1
ATOM 1275 O O . VAL A 1 172 ? -4.110 -14.341 -11.253 1.00 96.25 172 VAL A O 1
ATOM 1278 N N . HIS A 1 173 ? -4.189 -16.568 -11.447 1.00 96.62 173 HIS A N 1
ATOM 1279 C CA . HIS A 1 173 ? -2.779 -16.742 -11.099 1.00 96.62 173 HIS A CA 1
ATOM 1280 C C . HIS A 1 173 ? -1.839 -16.192 -12.177 1.00 96.62 173 HIS A C 1
ATOM 1282 O O . HIS A 1 173 ? -0.853 -15.538 -11.833 1.00 96.62 173 HIS A O 1
ATOM 1288 N N . LEU A 1 174 ? -2.175 -16.372 -13.456 1.00 97.38 174 LEU A N 1
ATOM 1289 C CA . LEU A 1 174 ? -1.409 -15.799 -14.561 1.00 97.38 174 LEU A CA 1
ATOM 1290 C C . LEU A 1 174 ? -1.429 -14.262 -14.535 1.00 97.38 174 LEU A C 1
ATOM 1292 O O . LEU A 1 174 ? -0.381 -13.633 -14.679 1.00 97.38 174 LEU A O 1
ATOM 1296 N N . ALA A 1 175 ? -2.585 -13.650 -14.264 1.00 97.75 175 ALA A N 1
ATOM 1297 C CA . ALA A 1 175 ? -2.700 -12.205 -14.069 1.00 97.75 175 ALA A CA 1
ATOM 1298 C C . ALA A 1 175 ? -1.826 -11.718 -12.900 1.00 97.75 175 ALA A C 1
ATOM 1300 O O . ALA A 1 175 ? -1.110 -10.721 -13.019 1.00 97.75 175 ALA A O 1
ATOM 1301 N N . ALA A 1 176 ? -1.813 -12.450 -11.780 1.00 97.94 176 ALA A N 1
ATOM 1302 C CA . ALA A 1 176 ? -0.949 -12.131 -10.646 1.00 97.94 176 ALA A CA 1
ATOM 1303 C C . ALA A 1 176 ? 0.545 -12.193 -11.008 1.00 97.94 176 ALA A C 1
ATOM 1305 O O . ALA A 1 176 ? 1.323 -11.359 -10.537 1.00 97.94 176 ALA A O 1
ATOM 1306 N N . ASP A 1 177 ? 0.958 -13.156 -11.830 1.00 98.25 177 ASP A N 1
ATOM 1307 C CA . ASP A 1 177 ? 2.345 -13.277 -12.281 1.00 98.25 177 ASP A CA 1
ATOM 1308 C C . ASP A 1 177 ? 2.737 -12.163 -13.257 1.00 98.25 177 ASP A C 1
ATOM 1310 O O . ASP A 1 177 ? 3.837 -11.621 -13.135 1.00 98.25 177 ASP A O 1
ATOM 1314 N N . LEU A 1 178 ? 1.822 -11.725 -14.126 1.00 98.44 178 LEU A N 1
ATOM 1315 C CA . LEU A 1 178 ? 2.029 -10.556 -14.986 1.00 98.44 178 LEU A CA 1
ATOM 1316 C C . LEU A 1 178 ? 2.199 -9.264 -14.178 1.00 98.44 178 LEU A C 1
ATOM 1318 O O . LEU A 1 178 ? 3.118 -8.491 -14.444 1.00 98.44 178 LEU A O 1
ATOM 1322 N N . PHE A 1 179 ? 1.396 -9.040 -13.132 1.00 98.44 179 PHE A N 1
ATOM 1323 C CA . PHE A 1 179 ? 1.585 -7.868 -12.266 1.00 98.44 179 PHE A CA 1
ATOM 1324 C C . PHE A 1 179 ? 2.909 -7.913 -11.493 1.00 98.44 179 PHE A C 1
ATOM 1326 O O . PHE A 1 179 ? 3.559 -6.881 -11.315 1.00 98.44 179 PHE A O 1
ATOM 1333 N N . LYS A 1 180 ? 3.353 -9.097 -11.049 1.00 98.31 180 LYS A N 1
ATOM 1334 C CA . LYS A 1 180 ? 4.688 -9.250 -10.445 1.00 98.31 180 LYS A CA 1
ATOM 1335 C C . LYS A 1 180 ? 5.788 -8.958 -11.461 1.00 98.31 180 LYS A C 1
ATOM 1337 O O . LYS A 1 180 ? 6.745 -8.270 -11.119 1.00 98.31 180 LYS A O 1
ATOM 1342 N N . GLN A 1 181 ? 5.658 -9.468 -12.685 1.00 98.06 181 GLN A N 1
ATOM 1343 C CA . GLN A 1 181 ? 6.605 -9.204 -13.764 1.00 98.06 181 GLN A CA 1
ATOM 1344 C C . GLN A 1 181 ? 6.703 -7.702 -14.041 1.00 98.06 181 GLN A C 1
ATOM 1346 O O . GLN A 1 181 ? 7.811 -7.173 -14.074 1.00 98.06 181 GLN A O 1
ATOM 1351 N N . ALA A 1 182 ? 5.567 -7.010 -14.153 1.00 98.12 182 ALA A N 1
ATOM 1352 C CA . ALA A 1 182 ? 5.513 -5.563 -14.330 1.00 98.12 182 ALA A CA 1
ATOM 1353 C C . ALA A 1 182 ? 6.268 -4.817 -13.217 1.00 98.12 182 ALA A C 1
ATOM 1355 O O . ALA A 1 182 ? 7.138 -3.997 -13.503 1.00 98.12 182 ALA A O 1
ATOM 1356 N N . ALA A 1 183 ? 6.019 -5.169 -11.951 1.00 98.06 183 ALA A N 1
ATOM 1357 C CA . ALA A 1 183 ? 6.713 -4.564 -10.813 1.00 98.06 183 ALA A CA 1
ATOM 1358 C C . ALA A 1 183 ? 8.229 -4.847 -10.807 1.00 98.06 183 ALA A C 1
ATOM 1360 O O . ALA A 1 183 ? 9.012 -4.011 -10.368 1.00 98.06 183 ALA A O 1
ATOM 1361 N N . VAL A 1 184 ? 8.663 -6.019 -11.284 1.00 98.00 184 VAL A N 1
ATOM 1362 C CA . VAL A 1 184 ? 10.090 -6.364 -11.399 1.00 98.00 184 VAL A CA 1
ATOM 1363 C C . VAL A 1 184 ? 10.765 -5.580 -12.525 1.00 98.00 184 VAL A C 1
ATOM 1365 O O . VAL A 1 184 ? 11.897 -5.137 -12.347 1.00 98.00 184 VAL A O 1
ATOM 1368 N N . LEU A 1 185 ? 10.086 -5.391 -13.660 1.00 96.94 185 LEU A N 1
ATOM 1369 C CA . LEU A 1 185 ? 10.615 -4.665 -14.820 1.00 96.94 185 LEU A CA 1
ATOM 1370 C C . LEU A 1 185 ? 10.901 -3.189 -14.516 1.00 96.94 185 LEU A C 1
ATOM 1372 O O . LEU A 1 185 ? 11.865 -2.641 -15.047 1.00 96.94 185 LEU A O 1
ATOM 1376 N N . THR A 1 186 ? 10.093 -2.565 -13.658 1.00 96.62 186 THR A N 1
ATOM 1377 C CA . THR A 1 186 ? 10.208 -1.142 -13.295 1.00 96.62 186 THR A CA 1
ATOM 1378 C C . THR A 1 186 ? 10.847 -0.896 -11.936 1.00 96.62 186 THR A C 1
ATOM 1380 O O . THR A 1 186 ? 10.967 0.256 -11.516 1.00 96.62 186 THR A O 1
ATOM 1383 N N . LYS A 1 187 ? 11.305 -1.952 -11.258 1.00 96.56 187 LYS A N 1
ATOM 1384 C CA . LYS A 1 187 ? 11.880 -1.851 -9.919 1.00 96.56 187 LYS A CA 1
ATOM 1385 C C . LYS A 1 187 ? 13.039 -0.857 -9.885 1.00 96.56 187 LYS A C 1
ATOM 1387 O O . LYS A 1 187 ? 14.036 -1.067 -10.568 1.00 96.56 187 LYS A O 1
ATOM 1392 N N . GLU A 1 188 ? 12.919 0.180 -9.052 1.00 92.69 188 GLU A N 1
ATOM 1393 C CA . GLU A 1 188 ? 13.938 1.241 -8.880 1.00 92.69 188 GLU A CA 1
ATOM 1394 C C . GLU A 1 188 ? 14.294 2.011 -10.171 1.00 92.69 188 GLU A C 1
ATOM 1396 O O . GLU A 1 188 ? 15.222 2.817 -10.186 1.00 92.69 188 GLU A O 1
ATOM 1401 N N . VAL A 1 189 ? 13.538 1.783 -11.244 1.00 93.38 189 VAL A N 1
ATOM 1402 C CA . VAL A 1 189 ? 13.716 2.386 -12.567 1.00 93.38 189 VAL A CA 1
ATOM 1403 C C . VAL A 1 189 ? 12.590 3.379 -12.827 1.00 93.38 189 VAL A C 1
ATOM 1405 O O . VAL A 1 189 ? 12.836 4.529 -13.179 1.00 93.38 189 VAL A O 1
ATOM 1408 N N . ASP A 1 190 ? 11.358 2.939 -12.590 1.00 95.31 190 ASP A N 1
ATOM 1409 C CA . ASP A 1 190 ? 10.140 3.713 -12.772 1.00 95.31 190 ASP A CA 1
ATOM 1410 C C . ASP A 1 190 ? 9.215 3.437 -11.582 1.00 95.31 190 ASP A C 1
ATOM 1412 O O . ASP A 1 190 ? 8.430 2.484 -11.550 1.00 95.31 190 ASP A O 1
ATOM 1416 N N . LEU A 1 191 ? 9.375 4.265 -10.549 1.00 96.62 191 LEU A N 1
ATOM 1417 C CA . LEU A 1 191 ? 8.701 4.079 -9.264 1.00 96.62 191 LEU A CA 1
ATOM 1418 C C . LEU A 1 191 ? 7.178 4.209 -9.381 1.00 96.62 191 LEU A C 1
ATOM 1420 O O . LEU A 1 191 ? 6.457 3.608 -8.585 1.00 96.62 191 LEU A O 1
ATOM 1424 N N . GLU A 1 192 ? 6.687 4.986 -10.349 1.00 96.25 192 GLU A N 1
ATOM 1425 C CA . GLU A 1 192 ? 5.255 5.147 -10.584 1.00 96.25 192 GLU A CA 1
ATOM 1426 C C . GLU A 1 192 ? 4.670 3.863 -11.163 1.00 96.25 192 GLU A C 1
ATOM 1428 O O . GLU A 1 192 ? 3.721 3.320 -10.598 1.00 96.25 192 GLU A O 1
ATOM 1433 N N . ASN A 1 193 ? 5.271 3.318 -12.223 1.00 96.94 193 ASN A N 1
ATOM 1434 C CA . ASN A 1 193 ? 4.791 2.065 -12.796 1.00 96.94 193 ASN A CA 1
ATOM 1435 C C . ASN A 1 193 ? 5.004 0.870 -11.849 1.00 96.94 193 ASN A C 1
ATOM 1437 O O . ASN A 1 193 ? 4.145 -0.011 -11.783 1.00 96.94 193 ASN A O 1
ATOM 1441 N N . GLU A 1 194 ? 6.071 0.856 -11.033 1.00 98.19 194 GLU A N 1
ATOM 1442 C CA . GLU A 1 194 ? 6.211 -0.101 -9.915 1.00 98.19 194 GLU A CA 1
ATOM 1443 C C . GLU A 1 194 ? 5.021 0.022 -8.938 1.00 98.19 194 GLU A C 1
ATOM 1445 O O . GLU A 1 194 ? 4.412 -0.985 -8.559 1.00 98.19 194 GLU A O 1
ATOM 1450 N N . ALA A 1 195 ? 4.633 1.246 -8.561 1.00 98.12 195 ALA A N 1
ATOM 1451 C CA . ALA A 1 195 ? 3.506 1.487 -7.662 1.00 98.12 195 ALA A CA 1
ATOM 1452 C C . ALA A 1 195 ? 2.157 1.076 -8.274 1.00 98.12 195 ALA A C 1
ATOM 1454 O O . ALA A 1 195 ? 1.334 0.480 -7.568 1.00 98.12 195 ALA A O 1
ATOM 1455 N N . ILE A 1 196 ? 1.940 1.340 -9.567 1.00 98.12 196 ILE A N 1
ATOM 1456 C CA . ILE A 1 196 ? 0.736 0.948 -10.311 1.00 98.12 196 ILE A CA 1
ATOM 1457 C C . ILE A 1 196 ? 0.627 -0.577 -10.374 1.00 98.12 196 ILE A C 1
ATOM 1459 O O . ILE A 1 196 ? -0.424 -1.122 -10.021 1.00 98.12 196 ILE A O 1
ATOM 1463 N N . ALA A 1 197 ? 1.699 -1.279 -10.745 1.00 98.44 197 ALA A N 1
ATOM 1464 C CA . ALA A 1 197 ? 1.722 -2.740 -10.804 1.00 98.44 197 ALA A CA 1
ATOM 1465 C C . ALA A 1 197 ? 1.421 -3.369 -9.432 1.00 98.44 197 ALA A C 1
ATOM 1467 O O . ALA A 1 197 ? 0.580 -4.264 -9.311 1.00 98.44 197 ALA A O 1
ATOM 1468 N N . LEU A 1 198 ? 2.034 -2.843 -8.366 1.00 98.50 198 LEU A N 1
ATOM 1469 C CA . LEU A 1 198 ? 1.776 -3.289 -6.996 1.00 98.50 198 LEU A CA 1
ATOM 1470 C C . LEU A 1 198 ? 0.347 -2.987 -6.531 1.00 98.50 198 LEU A C 1
ATOM 1472 O O . LEU A 1 198 ? -0.231 -3.795 -5.806 1.00 98.50 198 LEU A O 1
ATOM 1476 N N . SER A 1 199 ? -0.248 -1.869 -6.954 1.00 98.44 199 SER A N 1
ATOM 1477 C CA . SER A 1 199 ? -1.655 -1.567 -6.659 1.00 98.44 199 SER A CA 1
ATOM 1478 C C . SER A 1 199 ? -2.602 -2.592 -7.295 1.00 98.44 199 SER A C 1
ATOM 1480 O O . SER A 1 199 ? -3.574 -3.015 -6.669 1.00 98.44 199 SER A O 1
ATOM 1482 N N . ALA A 1 200 ? -2.322 -3.010 -8.535 1.00 98.12 200 ALA A N 1
ATOM 1483 C CA . ALA A 1 200 ? -3.127 -3.981 -9.267 1.00 98.12 200 ALA A CA 1
ATOM 1484 C C . ALA A 1 200 ? -2.997 -5.368 -8.628 1.00 98.12 200 ALA A C 1
ATOM 1486 O O . ALA A 1 200 ? -4.001 -6.014 -8.330 1.00 98.12 200 ALA A O 1
ATOM 1487 N N . LEU A 1 201 ? -1.768 -5.765 -8.290 1.00 98.31 201 LEU A N 1
ATOM 1488 C CA . LEU A 1 201 ? -1.496 -6.999 -7.559 1.00 98.31 201 LEU A CA 1
ATOM 1489 C C . LEU A 1 201 ? -2.168 -7.013 -6.175 1.00 98.31 201 LEU A C 1
ATOM 1491 O O . LEU A 1 201 ? -2.758 -8.016 -5.778 1.00 98.31 201 LEU A O 1
ATOM 1495 N N . GLY A 1 202 ? -2.117 -5.894 -5.448 1.00 98.19 202 GLY A N 1
ATOM 1496 C CA . GLY A 1 202 ? -2.785 -5.740 -4.157 1.00 98.19 202 GLY A CA 1
ATOM 1497 C C . GLY A 1 202 ? -4.305 -5.869 -4.264 1.00 98.19 202 GLY A C 1
ATOM 1498 O O . GLY A 1 202 ? -4.913 -6.555 -3.444 1.00 98.19 202 GLY A O 1
ATOM 1499 N N . ARG A 1 203 ? -4.914 -5.275 -5.302 1.00 97.44 203 ARG A N 1
ATOM 1500 C CA . ARG A 1 203 ? -6.352 -5.405 -5.591 1.00 97.44 203 ARG A CA 1
ATOM 1501 C C . ARG A 1 203 ? -6.746 -6.848 -5.887 1.00 97.44 203 ARG A C 1
ATOM 1503 O O . ARG A 1 203 ? -7.738 -7.312 -5.334 1.00 97.44 203 ARG A O 1
ATOM 1510 N N . LEU A 1 204 ? -5.954 -7.564 -6.685 1.00 97.31 204 LEU A N 1
ATOM 1511 C CA . LEU A 1 204 ? -6.176 -8.984 -6.961 1.00 97.31 204 LEU A CA 1
ATOM 1512 C C . LEU A 1 204 ? -6.128 -9.812 -5.666 1.00 97.31 204 LEU A C 1
ATOM 1514 O O . LEU A 1 204 ? -7.033 -10.607 -5.409 1.00 97.31 204 LEU A O 1
ATOM 1518 N N . TYR A 1 205 ? -5.123 -9.593 -4.809 1.00 98.25 205 TYR A N 1
ATOM 1519 C CA . TYR A 1 205 ? -5.041 -10.294 -3.525 1.00 98.25 205 TYR A CA 1
ATOM 1520 C C . TYR A 1 205 ? -6.211 -9.975 -2.591 1.00 98.25 205 TYR A C 1
ATOM 1522 O O . TYR A 1 205 ? -6.728 -10.884 -1.951 1.00 98.25 205 TYR A O 1
ATOM 1530 N N . ASP A 1 206 ? -6.638 -8.715 -2.520 1.00 97.19 206 ASP A N 1
ATOM 1531 C CA . ASP A 1 206 ? -7.714 -8.280 -1.628 1.00 97.19 206 ASP A CA 1
ATOM 1532 C C . ASP A 1 206 ? -9.099 -8.748 -2.087 1.00 97.19 206 ASP A C 1
ATOM 1534 O O . ASP A 1 206 ? -9.863 -9.298 -1.299 1.00 97.19 206 ASP A O 1
ATOM 1538 N N . LYS A 1 207 ? -9.438 -8.513 -3.359 1.00 95.06 207 LYS A N 1
ATOM 1539 C CA . LYS A 1 207 ? -10.807 -8.669 -3.868 1.00 95.06 207 LYS A CA 1
ATOM 1540 C C . LYS A 1 207 ? -11.099 -10.056 -4.419 1.00 95.06 207 LYS A C 1
ATOM 1542 O O . LYS A 1 207 ? -12.234 -10.502 -4.307 1.00 95.06 207 LYS A O 1
ATOM 1547 N N . VAL A 1 208 ? -10.102 -10.718 -5.005 1.00 94.75 208 VAL A N 1
ATOM 1548 C CA . VAL A 1 208 ? -10.293 -12.010 -5.683 1.00 94.75 208 VAL A CA 1
ATOM 1549 C C . VAL A 1 208 ? -9.822 -13.151 -4.792 1.00 94.75 208 VAL A C 1
ATOM 1551 O O . VAL A 1 208 ? -10.568 -14.086 -4.527 1.00 94.75 208 VAL A O 1
ATOM 1554 N N . LEU A 1 209 ? -8.599 -13.056 -4.263 1.00 95.12 209 LEU A N 1
ATOM 1555 C CA . LEU A 1 209 ? -8.005 -14.136 -3.465 1.00 95.12 209 LEU A CA 1
ATOM 1556 C C . LEU A 1 209 ? -8.314 -14.054 -1.962 1.00 95.12 209 LEU A C 1
ATOM 1558 O O . LEU A 1 209 ? -7.949 -14.968 -1.225 1.00 95.12 209 LEU A O 1
ATOM 1562 N N . SER A 1 210 ? -8.961 -12.978 -1.501 1.00 95.56 210 SER A N 1
ATOM 1563 C CA . SER A 1 210 ? -9.249 -12.716 -0.080 1.00 95.56 210 SER A CA 1
ATOM 1564 C C . SER A 1 210 ? -8.019 -12.814 0.842 1.00 95.56 210 SER A C 1
ATOM 1566 O O . SER A 1 210 ? -8.134 -13.095 2.036 1.00 95.56 210 SER A O 1
ATOM 1568 N N . ASP A 1 211 ? -6.818 -12.565 0.311 1.00 96.69 211 ASP A N 1
ATOM 1569 C CA . ASP A 1 211 ? -5.566 -12.588 1.063 1.00 96.69 211 ASP A CA 1
ATOM 1570 C C . ASP A 1 211 ? -5.161 -11.178 1.485 1.00 96.69 211 ASP A C 1
ATOM 1572 O O . ASP A 1 211 ? -4.333 -10.492 0.871 1.00 96.69 211 ASP A O 1
ATOM 1576 N N . ARG A 1 212 ? -5.737 -10.764 2.612 1.00 95.44 212 ARG A N 1
ATOM 1577 C CA . ARG A 1 212 ? -5.480 -9.460 3.223 1.00 95.44 212 ARG A CA 1
ATOM 1578 C C . ARG A 1 212 ? -4.004 -9.235 3.558 1.00 95.44 212 ARG A C 1
ATOM 1580 O O . ARG A 1 212 ? -3.537 -8.096 3.507 1.00 95.44 212 ARG A O 1
ATOM 1587 N N . SER A 1 213 ? -3.265 -10.287 3.912 1.00 96.19 213 SER A N 1
ATOM 1588 C CA . SER A 1 213 ? -1.873 -10.160 4.351 1.00 96.19 213 SER A CA 1
ATOM 1589 C C . SER A 1 213 ? -0.971 -9.718 3.198 1.00 96.19 213 SER A C 1
ATOM 1591 O O . SER A 1 213 ? -0.279 -8.701 3.308 1.00 96.19 213 SER A O 1
ATOM 1593 N N . ARG A 1 214 ? -1.061 -10.409 2.054 1.00 97.25 214 ARG A N 1
ATOM 1594 C CA . ARG A 1 214 ? -0.311 -10.073 0.840 1.00 97.25 214 ARG A CA 1
ATOM 1595 C C . ARG A 1 214 ? -0.796 -8.764 0.232 1.00 97.25 214 ARG A C 1
ATOM 1597 O O . ARG A 1 214 ? 0.031 -7.926 -0.122 1.00 97.25 214 ARG A O 1
ATOM 1604 N N . ALA A 1 215 ? -2.109 -8.535 0.207 1.00 98.00 215 ALA A N 1
ATOM 1605 C CA . ALA A 1 215 ? -2.674 -7.283 -0.285 1.00 98.00 215 ALA A CA 1
ATOM 1606 C C . ALA A 1 215 ? -2.138 -6.059 0.474 1.00 98.00 215 ALA A C 1
ATOM 1608 O O . ALA A 1 215 ? -1.705 -5.086 -0.143 1.00 98.00 215 ALA A O 1
ATOM 1609 N N . LYS A 1 216 ? -2.104 -6.114 1.815 1.00 97.81 216 LYS A N 1
ATOM 1610 C CA . LYS A 1 216 ? -1.585 -5.017 2.647 1.00 97.81 216 LYS A CA 1
ATOM 1611 C C . LYS A 1 216 ? -0.124 -4.702 2.328 1.00 97.81 216 LYS A C 1
ATOM 1613 O O . LYS A 1 216 ? 0.217 -3.526 2.233 1.00 97.81 216 LYS A O 1
ATOM 1618 N N . VAL A 1 217 ? 0.725 -5.717 2.145 1.00 98.25 217 VAL A N 1
ATOM 1619 C CA . VAL A 1 217 ? 2.141 -5.518 1.784 1.00 98.25 217 VAL A CA 1
ATOM 1620 C C . VAL A 1 217 ? 2.262 -4.772 0.452 1.00 98.25 217 VAL A C 1
ATOM 1622 O O . VAL A 1 217 ? 3.001 -3.791 0.369 1.00 98.25 217 VAL A O 1
ATOM 1625 N N . CYS A 1 218 ? 1.493 -5.181 -0.559 1.00 98.31 218 CYS A N 1
ATOM 1626 C CA . CYS A 1 218 ? 1.467 -4.522 -1.864 1.00 98.31 218 CYS A CA 1
ATOM 1627 C C . CYS A 1 218 ? 0.988 -3.065 -1.773 1.00 98.31 218 CYS A C 1
ATOM 1629 O O . CYS A 1 218 ? 1.669 -2.169 -2.271 1.00 98.31 218 CYS A O 1
ATOM 1631 N N . PHE A 1 219 ? -0.133 -2.806 -1.090 1.00 98.50 219 PHE A N 1
ATOM 1632 C CA . PHE A 1 219 ? -0.681 -1.453 -0.948 1.00 98.50 219 PHE A CA 1
ATOM 1633 C C . PHE A 1 219 ? 0.246 -0.518 -0.168 1.00 98.50 219 PHE A C 1
ATOM 1635 O O . PHE A 1 219 ? 0.467 0.613 -0.593 1.00 98.50 219 PHE A O 1
ATOM 1642 N N . VAL A 1 220 ? 0.842 -0.978 0.939 1.00 98.19 220 VAL A N 1
ATOM 1643 C CA . VAL A 1 220 ? 1.804 -0.169 1.709 1.00 98.19 220 VAL A CA 1
ATOM 1644 C C . VAL A 1 220 ? 3.018 0.187 0.855 1.00 98.19 220 VAL A C 1
ATOM 1646 O O . VAL A 1 220 ? 3.450 1.339 0.856 1.00 98.19 220 VAL A O 1
ATOM 1649 N N . ARG A 1 221 ? 3.559 -0.776 0.098 1.00 98.00 221 ARG A N 1
ATOM 1650 C CA . ARG A 1 221 ? 4.698 -0.522 -0.791 1.00 98.00 221 ARG A CA 1
ATOM 1651 C C . ARG A 1 221 ? 4.335 0.457 -1.910 1.00 98.00 221 ARG A C 1
ATOM 1653 O O . ARG A 1 221 ? 5.096 1.391 -2.134 1.00 98.00 221 ARG A O 1
ATOM 1660 N N . SER A 1 222 ? 3.178 0.284 -2.549 1.00 98.06 222 SER A N 1
ATOM 1661 C CA . SER A 1 222 ? 2.657 1.200 -3.576 1.00 98.06 222 SER A CA 1
ATOM 1662 C C . SER A 1 222 ? 2.550 2.639 -3.044 1.00 98.06 222 SER A C 1
ATOM 1664 O O . 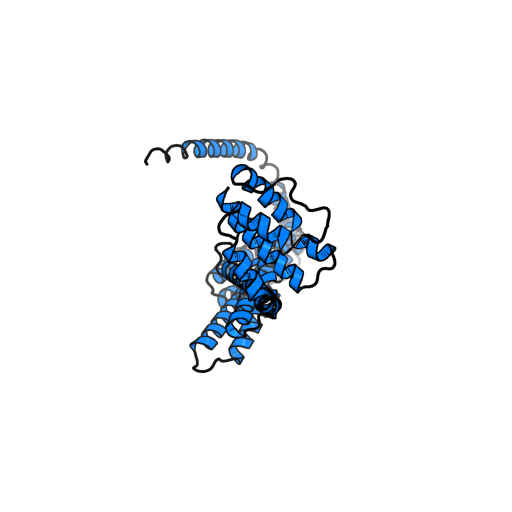SER A 1 222 ? 3.094 3.563 -3.645 1.00 98.06 222 SER A O 1
ATOM 1666 N N . MET A 1 223 ? 1.982 2.830 -1.846 1.00 97.62 223 MET A N 1
ATOM 1667 C CA . MET A 1 223 ? 1.895 4.147 -1.198 1.00 97.62 223 MET A CA 1
ATOM 1668 C C . MET A 1 223 ? 3.267 4.732 -0.839 1.00 97.62 223 MET A C 1
ATOM 1670 O O . MET A 1 223 ? 3.488 5.932 -0.983 1.00 97.62 223 MET A O 1
ATOM 1674 N N . HIS A 1 224 ? 4.207 3.904 -0.377 1.00 97.56 224 HIS A N 1
ATOM 1675 C CA . HIS A 1 224 ? 5.567 4.353 -0.076 1.00 97.56 224 HIS A CA 1
ATOM 1676 C C . HIS A 1 224 ? 6.285 4.865 -1.332 1.00 97.56 224 HIS A C 1
ATOM 1678 O O . HIS A 1 224 ? 6.942 5.904 -1.284 1.00 97.56 224 HIS A O 1
ATOM 1684 N N . LEU A 1 225 ? 6.162 4.150 -2.453 1.00 97.56 225 LEU A N 1
ATOM 1685 C CA . LEU A 1 225 ? 6.727 4.567 -3.739 1.00 97.56 225 LEU A CA 1
ATOM 1686 C C . LEU A 1 225 ? 6.102 5.883 -4.211 1.00 97.56 225 LEU A C 1
ATOM 1688 O O . LEU A 1 225 ? 6.831 6.817 -4.535 1.00 97.56 225 LEU A O 1
ATOM 1692 N N . ALA A 1 226 ? 4.776 6.005 -4.133 1.00 96.75 226 ALA A N 1
ATOM 1693 C CA . ALA A 1 226 ? 4.064 7.237 -4.466 1.00 96.75 226 ALA A CA 1
ATOM 1694 C C . ALA A 1 226 ? 4.571 8.440 -3.650 1.00 96.75 226 ALA A C 1
ATOM 1696 O O . ALA A 1 226 ? 4.875 9.495 -4.199 1.00 96.75 226 ALA A O 1
ATOM 1697 N N . ASN A 1 227 ? 4.738 8.266 -2.336 1.00 95.25 227 ASN A N 1
ATOM 1698 C CA . ASN A 1 227 ? 5.228 9.321 -1.446 1.00 95.25 227 ASN A CA 1
ATOM 1699 C C . ASN A 1 227 ? 6.689 9.712 -1.727 1.00 95.25 227 ASN A C 1
ATOM 1701 O O . ASN A 1 227 ? 7.080 10.851 -1.474 1.00 95.25 227 ASN A O 1
ATOM 1705 N N . SER A 1 228 ? 7.499 8.788 -2.256 1.00 96.75 228 SER A N 1
ATOM 1706 C CA . SER A 1 228 ? 8.895 9.060 -2.625 1.00 96.75 228 SER A CA 1
ATOM 1707 C C . SER A 1 228 ? 9.038 9.950 -3.867 1.00 96.75 228 SER A C 1
ATOM 1709 O O . SER A 1 228 ? 10.091 10.546 -4.065 1.00 96.75 228 SER A O 1
ATOM 1711 N N . LEU A 1 229 ? 7.965 10.102 -4.653 1.00 94.81 229 LEU A N 1
ATOM 1712 C CA . LEU A 1 229 ? 7.899 10.933 -5.861 1.00 94.81 229 LEU A CA 1
ATOM 1713 C C . LEU A 1 229 ? 7.445 12.384 -5.584 1.00 94.81 229 LEU A C 1
ATOM 1715 O O . LEU A 1 229 ? 7.092 13.120 -6.507 1.00 94.81 229 LEU A O 1
ATOM 1719 N N . SER A 1 230 ? 7.457 12.821 -4.320 1.00 91.56 230 SER A N 1
ATOM 1720 C CA . SER A 1 230 ? 7.195 14.216 -3.934 1.00 91.56 230 SER A CA 1
ATOM 1721 C C . SER A 1 230 ? 8.099 15.193 -4.714 1.00 91.56 230 SER A C 1
ATOM 1723 O O . SER A 1 230 ? 9.296 14.925 -4.845 1.00 91.56 230 SER A O 1
ATOM 1725 N N . PRO A 1 231 ? 7.581 16.326 -5.241 1.00 93.50 231 PRO A N 1
ATOM 1726 C CA . PRO A 1 231 ? 6.303 16.973 -4.915 1.00 93.50 231 PRO A CA 1
ATOM 1727 C C . PRO A 1 231 ? 5.102 16.527 -5.761 1.00 93.50 231 PRO A C 1
ATOM 1729 O O . PRO A 1 231 ? 4.026 17.116 -5.637 1.00 93.50 231 PRO A O 1
ATOM 1732 N N . ARG A 1 232 ? 5.252 15.526 -6.638 1.00 93.12 232 ARG A N 1
ATOM 1733 C CA . ARG A 1 232 ? 4.127 15.040 -7.440 1.00 93.12 232 ARG A CA 1
ATOM 1734 C C . ARG A 1 232 ? 3.057 14.435 -6.528 1.00 93.12 232 ARG A C 1
ATOM 1736 O O . ARG A 1 232 ? 3.361 13.658 -5.627 1.00 93.12 232 ARG A O 1
ATOM 1743 N N . SER A 1 233 ? 1.802 14.808 -6.769 1.00 91.69 233 SER A N 1
ATOM 1744 C CA . SER A 1 233 ? 0.638 14.285 -6.050 1.00 91.69 233 SER A CA 1
ATOM 1745 C C . SER A 1 233 ? -0.116 13.289 -6.923 1.00 91.69 233 SER A C 1
ATOM 1747 O O . SER A 1 233 ? -0.320 13.543 -8.106 1.00 91.69 233 SER A O 1
ATOM 1749 N N . PHE A 1 234 ? -0.566 12.192 -6.313 1.00 95.38 234 PHE A N 1
ATOM 1750 C CA . PHE A 1 234 ? -1.341 11.126 -6.960 1.00 95.38 234 PHE A CA 1
ATOM 1751 C C . PHE A 1 234 ? -2.764 11.020 -6.394 1.00 95.38 234 PHE A C 1
ATOM 1753 O O . PHE A 1 234 ? -3.449 10.030 -6.605 1.00 95.38 234 PHE A O 1
ATOM 1760 N N . GLN A 1 235 ? -3.239 12.033 -5.659 1.00 91.94 235 GLN A N 1
ATOM 1761 C CA . GLN A 1 235 ? -4.542 11.985 -4.976 1.00 91.94 235 GLN A CA 1
ATOM 1762 C C . GLN A 1 235 ? -5.744 11.807 -5.921 1.00 91.94 235 GLN A C 1
ATOM 1764 O O . GLN A 1 235 ? -6.792 11.358 -5.467 1.00 91.94 235 GLN A O 1
ATOM 1769 N N . GLY A 1 236 ? -5.605 12.165 -7.201 1.00 93.38 236 GLY A N 1
ATOM 1770 C CA . GLY A 1 236 ? -6.634 11.962 -8.226 1.00 93.38 236 GLY A CA 1
ATOM 1771 C C . GLY A 1 236 ? -6.503 10.653 -9.006 1.00 93.38 236 GLY A C 1
ATOM 1772 O O . GLY A 1 236 ? -7.387 10.340 -9.794 1.00 93.38 236 GLY A O 1
ATOM 1773 N N . GLU A 1 237 ? -5.425 9.894 -8.804 1.00 96.62 237 GLU A N 1
ATOM 1774 C CA . GLU A 1 237 ? -5.177 8.665 -9.552 1.00 96.62 237 GLU A CA 1
ATOM 1775 C C . GLU A 1 237 ? -5.953 7.493 -8.950 1.00 96.62 237 GLU A C 1
ATOM 1777 O O . GLU A 1 237 ? -5.845 7.204 -7.754 1.00 96.62 237 GLU A O 1
ATOM 1782 N N . GLU A 1 238 ? -6.689 6.761 -9.786 1.00 96.62 238 GLU A N 1
ATOM 1783 C CA . GLU A 1 238 ? -7.560 5.663 -9.344 1.00 96.62 238 GLU A CA 1
ATOM 1784 C C . GLU A 1 238 ? -6.813 4.606 -8.524 1.00 96.62 238 GLU A C 1
ATOM 1786 O O . GLU A 1 238 ? -7.306 4.113 -7.508 1.00 96.62 238 GLU A O 1
ATOM 1791 N N . TRP A 1 239 ? -5.595 4.262 -8.949 1.00 97.00 239 TRP A N 1
ATOM 1792 C CA . TRP A 1 239 ? -4.778 3.264 -8.269 1.00 97.00 239 TRP A CA 1
ATOM 1793 C C . TRP A 1 239 ? -4.370 3.711 -6.860 1.00 97.00 239 TRP A C 1
ATOM 1795 O O . TRP A 1 239 ? -4.337 2.893 -5.939 1.00 97.00 239 TRP A O 1
ATOM 1805 N N . PHE A 1 240 ? -4.094 5.002 -6.679 1.00 97.81 240 PHE A N 1
ATOM 1806 C CA . PHE A 1 240 ? -3.677 5.580 -5.406 1.00 97.81 240 PHE A CA 1
ATOM 1807 C C . PHE A 1 240 ? -4.864 5.718 -4.449 1.00 97.81 240 PHE A C 1
ATOM 1809 O O . PHE A 1 240 ? -4.753 5.386 -3.261 1.00 97.81 240 PHE A O 1
ATOM 1816 N N . VAL A 1 241 ? -6.020 6.143 -4.972 1.00 97.50 241 VAL A N 1
ATOM 1817 C CA . VAL A 1 241 ? -7.287 6.188 -4.230 1.00 97.50 241 VAL A CA 1
ATOM 1818 C C . VAL A 1 241 ? -7.655 4.788 -3.738 1.00 97.50 241 VAL A C 1
ATOM 1820 O O . VAL A 1 241 ? -7.847 4.599 -2.537 1.00 97.50 241 VAL A O 1
ATOM 1823 N N . ALA A 1 242 ? -7.630 3.783 -4.618 1.00 95.88 242 ALA A N 1
ATOM 1824 C CA . ALA A 1 242 ? -7.951 2.402 -4.260 1.00 95.88 242 ALA A CA 1
ATOM 1825 C C . ALA A 1 242 ? -7.025 1.839 -3.163 1.00 95.88 242 ALA A C 1
ATOM 1827 O O . ALA A 1 242 ? -7.498 1.215 -2.208 1.00 95.88 242 ALA A O 1
ATOM 1828 N N . CYS A 1 243 ? -5.711 2.084 -3.254 1.00 97.31 243 CYS A N 1
ATOM 1829 C CA . CYS A 1 243 ? -4.752 1.713 -2.207 1.00 97.31 243 CYS A CA 1
ATOM 1830 C C . CYS A 1 243 ? -5.092 2.376 -0.862 1.00 97.31 243 CYS A C 1
ATOM 1832 O O . CYS A 1 243 ? -5.111 1.713 0.180 1.00 97.31 243 CYS A O 1
ATOM 1834 N N . SER A 1 244 ? -5.364 3.682 -0.886 1.00 97.25 244 SER A N 1
ATOM 1835 C CA . SER A 1 244 ? -5.666 4.476 0.307 1.00 97.25 244 SER A CA 1
ATOM 1836 C C . SER A 1 244 ? -6.937 3.989 1.002 1.00 97.25 244 SER A C 1
ATOM 1838 O O . SER A 1 244 ? -6.938 3.771 2.215 1.00 97.25 244 SER A O 1
ATOM 1840 N N . GLU A 1 245 ? -8.004 3.751 0.242 1.00 97.38 245 GLU A N 1
ATOM 1841 C CA . GLU A 1 245 ? -9.273 3.233 0.757 1.00 97.38 245 GLU A CA 1
ATOM 1842 C C . GLU A 1 245 ? -9.124 1.832 1.353 1.00 97.38 245 GLU A C 1
ATOM 1844 O O . GLU A 1 245 ? -9.619 1.568 2.454 1.00 97.38 245 GLU A O 1
ATOM 1849 N N . ALA A 1 246 ? -8.398 0.937 0.676 1.00 97.19 246 ALA A N 1
ATOM 1850 C CA . ALA A 1 246 ? -8.168 -0.417 1.167 1.00 97.19 246 ALA A CA 1
ATOM 1851 C C . ALA A 1 246 ? -7.410 -0.417 2.504 1.00 97.19 246 ALA A C 1
ATOM 1853 O O . ALA A 1 246 ? -7.806 -1.120 3.438 1.00 97.19 246 ALA A O 1
ATOM 1854 N N . LEU A 1 247 ? -6.359 0.402 2.630 1.00 97.50 247 LEU A N 1
ATOM 1855 C CA . LEU A 1 247 ? -5.594 0.533 3.872 1.00 97.50 247 LEU A CA 1
ATOM 1856 C C . LEU A 1 247 ? -6.417 1.164 5.000 1.00 97.50 247 LEU A C 1
ATOM 1858 O O . LEU A 1 247 ? -6.363 0.677 6.132 1.00 97.50 247 LEU A O 1
ATOM 1862 N N . GLN A 1 248 ? -7.220 2.190 4.706 1.00 97.31 248 GLN A N 1
ATOM 1863 C CA . GLN A 1 248 ? -8.133 2.775 5.690 1.00 97.31 248 GLN A CA 1
ATOM 1864 C C . GLN A 1 248 ? -9.171 1.762 6.171 1.00 97.31 248 GLN A C 1
ATOM 1866 O O . GLN A 1 248 ? -9.424 1.665 7.371 1.00 97.31 248 GLN A O 1
ATOM 1871 N N . ARG A 1 249 ? -9.752 0.974 5.263 1.00 96.88 249 ARG A N 1
ATOM 1872 C CA . ARG A 1 249 ? -10.677 -0.105 5.625 1.00 96.88 249 ARG A CA 1
ATOM 1873 C C . ARG A 1 249 ? -9.995 -1.119 6.543 1.00 96.88 249 ARG A C 1
ATOM 1875 O O . ARG A 1 249 ? -10.547 -1.435 7.591 1.00 96.88 249 ARG A O 1
ATOM 1882 N N . TYR A 1 250 ? -8.776 -1.558 6.223 1.00 96.38 250 TYR A N 1
ATOM 1883 C CA . TYR A 1 250 ? -8.031 -2.473 7.092 1.00 96.38 250 TYR A CA 1
ATOM 1884 C C . TYR A 1 250 ? -7.795 -1.895 8.489 1.00 96.38 250 TYR A C 1
ATOM 1886 O O . TYR A 1 250 ? -7.872 -2.628 9.475 1.00 96.38 250 TYR A O 1
ATOM 1894 N N . GLN A 1 251 ? -7.503 -0.600 8.586 1.00 95.62 251 GLN A N 1
ATOM 1895 C CA . GLN A 1 251 ? -7.338 0.063 9.873 1.00 95.62 251 GLN A CA 1
ATOM 1896 C C . GLN A 1 251 ? -8.651 0.084 10.663 1.00 95.62 251 GLN A C 1
ATOM 1898 O O . GLN A 1 251 ? -8.652 -0.287 11.833 1.00 95.62 251 GLN A O 1
ATOM 1903 N N . ARG A 1 252 ? -9.772 0.443 10.025 1.00 96.31 252 ARG A N 1
ATOM 1904 C CA . ARG A 1 252 ? -11.098 0.449 10.667 1.00 96.31 252 ARG A CA 1
ATOM 1905 C C . ARG A 1 252 ? -11.507 -0.941 11.147 1.00 96.31 252 ARG A C 1
ATOM 1907 O O . ARG A 1 252 ? -11.988 -1.076 12.262 1.00 96.31 252 ARG A O 1
ATOM 1914 N N . GLU A 1 253 ? -11.280 -1.970 10.335 1.00 94.00 253 GLU A N 1
ATOM 1915 C CA . GLU A 1 253 ? -11.565 -3.360 10.706 1.00 94.00 253 GLU A CA 1
ATOM 1916 C C . GLU A 1 253 ? -10.726 -3.820 11.904 1.00 94.00 253 GLU A C 1
ATOM 1918 O O . GLU A 1 253 ? -11.245 -4.510 12.774 1.00 94.00 253 GLU A O 1
ATOM 1923 N N . ALA A 1 254 ? -9.446 -3.435 11.967 1.00 93.44 254 ALA A N 1
ATOM 1924 C CA . ALA A 1 254 ? -8.584 -3.776 13.099 1.00 93.44 254 ALA A CA 1
ATOM 1925 C C . ALA A 1 254 ? -9.064 -3.102 14.394 1.00 93.44 254 ALA A C 1
ATOM 1927 O O . ALA A 1 254 ? -9.228 -3.777 15.405 1.00 93.44 254 ALA A O 1
ATOM 1928 N N . VAL A 1 255 ? -9.380 -1.804 14.333 1.00 95.19 255 VAL A N 1
ATOM 1929 C CA . VAL A 1 255 ? -9.941 -1.063 15.474 1.00 95.19 255 VAL A CA 1
ATOM 1930 C C . VAL A 1 255 ? -11.265 -1.681 15.928 1.00 95.19 255 VAL A C 1
ATOM 1932 O O . VAL A 1 255 ? -11.441 -1.941 17.111 1.00 95.19 255 VAL A O 1
ATOM 1935 N N . ALA A 1 256 ? -12.168 -2.004 14.999 1.00 95.06 256 ALA A N 1
ATOM 1936 C CA . ALA A 1 256 ? -13.451 -2.620 15.332 1.00 95.06 256 ALA A CA 1
ATOM 1937 C C . ALA A 1 256 ? -13.295 -4.002 15.994 1.00 95.06 256 ALA A C 1
ATOM 1939 O O . ALA A 1 256 ? -14.051 -4.341 16.902 1.00 95.06 256 ALA A O 1
ATOM 1940 N N . GLN A 1 257 ? -12.316 -4.805 15.562 1.00 93.38 257 GLN A N 1
ATOM 1941 C CA . GLN A 1 257 ? -12.013 -6.095 16.188 1.00 93.38 257 GLN A CA 1
ATOM 1942 C C . GLN A 1 257 ? -11.469 -5.928 17.611 1.00 93.38 257 GLN A C 1
ATOM 1944 O O . GLN A 1 257 ? -11.894 -6.652 18.510 1.00 93.38 257 GLN A O 1
ATOM 1949 N N . GLU A 1 258 ? -10.569 -4.968 17.828 1.00 93.31 258 GLU A N 1
ATOM 1950 C CA . GLU A 1 258 ? -10.041 -4.647 19.157 1.00 93.31 258 GLU A CA 1
ATOM 1951 C C . GLU A 1 258 ? -11.148 -4.139 20.091 1.00 93.31 258 GLU A C 1
ATOM 1953 O O . GLU A 1 258 ? -11.284 -4.624 21.213 1.00 93.31 258 GLU A O 1
ATOM 1958 N N . GLU A 1 259 ? -11.998 -3.227 19.616 1.00 92.81 259 GLU A N 1
ATOM 1959 C CA . GLU A 1 259 ? -13.145 -2.717 20.371 1.00 92.81 259 GLU A CA 1
ATOM 1960 C C . GLU A 1 259 ? -14.146 -3.824 20.718 1.00 92.81 259 GLU A C 1
ATOM 1962 O O . GLU A 1 259 ? -14.614 -3.889 21.856 1.00 92.81 259 GLU A O 1
ATOM 1967 N N . ALA A 1 260 ? -14.448 -4.726 19.780 1.00 93.94 260 ALA A N 1
ATOM 1968 C CA . ALA A 1 260 ? -15.333 -5.862 20.024 1.00 93.94 260 ALA A CA 1
ATOM 1969 C C . ALA A 1 260 ? -14.747 -6.837 21.056 1.00 93.94 260 ALA A C 1
ATOM 1971 O O . ALA A 1 260 ? -15.473 -7.312 21.931 1.00 93.94 260 ALA A O 1
ATOM 1972 N N . ALA A 1 261 ? -13.440 -7.108 20.995 1.00 93.31 261 ALA A N 1
ATOM 1973 C CA . ALA A 1 261 ? -12.756 -7.950 21.972 1.00 93.31 261 ALA A CA 1
ATOM 1974 C C . ALA A 1 261 ? -12.775 -7.319 23.374 1.00 93.31 261 ALA A C 1
ATOM 1976 O O . ALA A 1 261 ? -13.111 -7.991 24.349 1.00 93.31 261 ALA A O 1
ATOM 1977 N N . LEU A 1 262 ? -12.494 -6.015 23.472 1.00 89.25 262 LEU A N 1
ATOM 1978 C CA . LEU A 1 262 ? -12.580 -5.263 24.725 1.00 89.25 262 LEU A CA 1
ATOM 1979 C C . LEU A 1 262 ? -14.014 -5.222 25.268 1.00 89.25 262 LEU A C 1
ATOM 1981 O O . LEU A 1 262 ? -14.221 -5.360 26.471 1.00 89.25 262 LEU A O 1
ATOM 1985 N N . ALA A 1 263 ? -15.018 -5.050 24.407 1.00 90.56 263 ALA A N 1
ATOM 1986 C CA . ALA A 1 263 ? -16.421 -5.084 24.807 1.00 90.56 263 ALA A CA 1
ATOM 1987 C C . ALA A 1 263 ? -16.822 -6.468 25.341 1.00 90.56 263 ALA A C 1
ATOM 1989 O O . ALA A 1 263 ? -17.447 -6.552 26.398 1.00 90.56 263 ALA A O 1
ATOM 1990 N N . ALA A 1 264 ? -16.405 -7.543 24.667 1.00 93.44 264 ALA A N 1
ATOM 1991 C CA . ALA A 1 264 ? -16.652 -8.914 25.103 1.00 93.44 264 ALA A CA 1
ATOM 1992 C C . ALA A 1 264 ? -15.979 -9.230 26.451 1.00 93.44 264 ALA A C 1
ATOM 1994 O O . ALA A 1 264 ? -16.593 -9.863 27.306 1.00 93.44 264 ALA A O 1
ATOM 1995 N N . GLU A 1 265 ? -14.754 -8.744 26.679 1.00 90.88 265 GLU A N 1
ATOM 1996 C CA . GLU A 1 265 ? -14.057 -8.879 27.967 1.00 90.88 265 GLU A CA 1
ATOM 1997 C C . GLU A 1 265 ? -14.779 -8.120 29.095 1.00 90.88 265 GLU A C 1
ATOM 1999 O O . GLU A 1 265 ? -14.836 -8.580 30.236 1.00 90.88 265 GLU A O 1
ATOM 2004 N N . ARG A 1 266 ? -15.350 -6.949 28.787 1.00 91.00 266 ARG A N 1
ATOM 2005 C CA . ARG A 1 266 ? -16.057 -6.100 29.760 1.00 91.00 266 ARG A CA 1
ATOM 2006 C C . ARG A 1 266 ? -17.447 -6.614 30.115 1.00 91.00 266 ARG A C 1
ATOM 2008 O O . ARG A 1 266 ? -17.894 -6.397 31.240 1.00 91.00 266 ARG A O 1
ATOM 2015 N N . GLN A 1 267 ? -18.118 -7.273 29.176 1.00 92.75 267 GLN A N 1
ATOM 2016 C CA . GLN A 1 267 ? -19.503 -7.720 29.299 1.00 92.75 267 GLN A CA 1
ATOM 2017 C C . GLN A 1 267 ? -19.832 -8.486 30.598 1.00 92.75 267 GLN A C 1
ATOM 2019 O O . GLN A 1 267 ? -20.778 -8.075 31.273 1.00 92.75 267 GLN A O 1
ATOM 2024 N N . PRO A 1 268 ? -19.077 -9.521 31.028 1.00 94.12 268 PRO A N 1
ATOM 2025 C CA . PRO A 1 268 ? -19.409 -10.250 32.258 1.00 94.12 268 PRO A CA 1
ATOM 2026 C C . PRO A 1 268 ? -19.382 -9.349 33.501 1.00 94.12 268 PRO A C 1
ATOM 2028 O O . PRO A 1 268 ? -20.228 -9.466 34.385 1.00 94.12 268 PRO A O 1
ATOM 2031 N N . TYR A 1 269 ? -18.458 -8.387 33.556 1.00 93.50 269 TYR A N 1
ATOM 2032 C CA . TYR A 1 269 ? -18.383 -7.445 34.671 1.00 93.50 269 TYR A CA 1
ATOM 2033 C C . TYR A 1 269 ? -19.546 -6.452 34.669 1.00 93.50 269 TYR A C 1
ATOM 2035 O O . TYR A 1 269 ? -20.009 -6.065 35.739 1.00 93.50 269 TYR A O 1
ATOM 2043 N N . LEU A 1 270 ? -20.031 -6.046 33.492 1.00 91.81 270 LEU A N 1
ATOM 2044 C CA . LEU A 1 270 ? -21.210 -5.185 33.380 1.00 91.81 270 LEU A CA 1
ATOM 2045 C C . LEU A 1 270 ? -22.474 -5.897 33.875 1.00 91.81 270 LEU A C 1
ATOM 2047 O O . LEU A 1 270 ? -23.286 -5.276 34.557 1.00 91.81 270 LEU A O 1
ATOM 2051 N N . GLU A 1 271 ? -22.614 -7.191 33.588 1.00 93.44 271 GLU A N 1
ATOM 2052 C CA . GLU A 1 271 ? -23.725 -8.014 34.081 1.00 93.44 271 GLU A CA 1
ATOM 2053 C C . GLU A 1 271 ? -23.678 -8.162 35.606 1.00 93.44 271 GLU A C 1
ATOM 2055 O O . GLU A 1 271 ? -24.679 -7.925 36.284 1.00 93.44 271 GLU A O 1
ATOM 2060 N N . GLU A 1 272 ? -22.501 -8.450 36.172 1.00 92.94 272 GLU A N 1
ATOM 2061 C CA . GLU A 1 272 ? -22.316 -8.510 37.626 1.00 92.94 272 GLU A CA 1
ATOM 2062 C C . GLU A 1 272 ? -22.561 -7.169 38.332 1.00 92.94 272 GLU A C 1
ATOM 2064 O O . GLU A 1 272 ? -22.978 -7.142 39.491 1.00 92.94 272 GLU A O 1
ATOM 2069 N N . LEU A 1 273 ? -22.252 -6.053 37.670 1.00 93.00 273 LEU A N 1
ATOM 2070 C CA . LEU A 1 273 ? -22.456 -4.703 38.194 1.00 93.00 273 LEU A CA 1
ATOM 2071 C C . LEU A 1 273 ? -23.862 -4.164 37.900 1.00 93.00 273 LEU A C 1
ATOM 2073 O O . LEU A 1 273 ? -24.158 -3.041 38.300 1.00 93.00 273 LEU A O 1
ATOM 2077 N N . GLY A 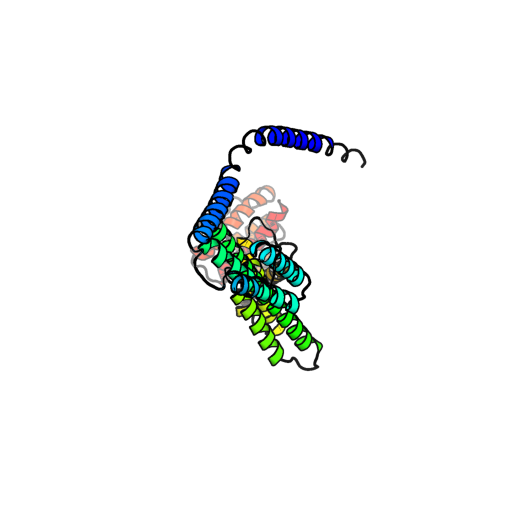1 274 ? -24.740 -4.932 37.248 1.00 91.12 274 GLY A N 1
ATOM 2078 C CA . GLY A 1 274 ? -26.028 -4.450 36.743 1.00 91.12 274 GLY A CA 1
ATOM 2079 C C . GLY A 1 274 ? -26.861 -3.683 37.775 1.00 91.12 274 GLY A C 1
ATOM 2080 O O . GLY A 1 274 ? -27.294 -2.566 37.500 1.00 91.12 274 GLY A O 1
ATOM 2081 N N . SER A 1 275 ? -27.022 -4.215 38.992 1.00 91.81 275 SER A N 1
ATOM 2082 C CA . SER A 1 275 ? -27.773 -3.530 40.058 1.00 91.81 275 SER A CA 1
ATOM 2083 C C . SER A 1 275 ? -27.113 -2.220 40.499 1.00 91.81 275 SER A C 1
ATOM 2085 O O . SER A 1 275 ? -27.795 -1.217 40.689 1.00 91.81 275 SER A O 1
ATOM 2087 N N . VAL A 1 276 ? -25.782 -2.210 40.603 1.00 91.62 276 VAL A N 1
ATOM 2088 C CA . VAL A 1 276 ? -24.992 -1.023 40.959 1.00 91.62 276 VAL A CA 1
ATOM 2089 C C . VAL A 1 276 ? -25.127 0.055 39.884 1.00 91.62 276 VAL A C 1
ATOM 2091 O O . VAL A 1 276 ? -25.312 1.229 40.194 1.00 91.62 276 VAL A O 1
ATOM 2094 N N . LEU A 1 277 ? -25.075 -0.332 38.609 1.00 90.94 277 LEU A N 1
ATOM 2095 C CA . LEU A 1 277 ? -25.201 0.597 37.488 1.00 90.94 277 LEU A CA 1
ATOM 2096 C C . LEU A 1 277 ? -26.610 1.192 37.388 1.00 90.94 277 LEU A C 1
ATOM 2098 O O . LEU A 1 277 ? -26.745 2.377 37.084 1.00 90.94 277 LEU A O 1
ATOM 2102 N N . GLU A 1 278 ? -27.655 0.413 37.674 1.00 91.38 278 GLU A N 1
ATOM 2103 C CA . GLU A 1 278 ? -29.027 0.928 37.729 1.00 91.38 278 GLU A CA 1
ATOM 2104 C C . GLU A 1 278 ? -29.234 1.899 38.899 1.00 91.38 278 GLU A C 1
ATOM 2106 O O . GLU A 1 278 ? -29.840 2.958 38.716 1.00 91.38 278 GLU A O 1
ATOM 2111 N N . GLU A 1 279 ? -28.662 1.623 40.075 1.00 91.19 279 GLU A N 1
ATOM 2112 C CA . GLU A 1 279 ? -28.661 2.578 41.191 1.00 91.19 279 GLU A CA 1
ATOM 2113 C C . GLU A 1 279 ? -27.931 3.875 40.826 1.00 91.19 279 GLU A C 1
ATOM 2115 O O . GLU A 1 279 ? -28.443 4.974 41.063 1.00 91.19 279 GLU A O 1
ATOM 2120 N N . LEU A 1 280 ? -26.773 3.758 40.176 1.00 90.44 280 LEU A N 1
ATOM 2121 C CA . LEU A 1 280 ? -25.971 4.897 39.750 1.00 90.44 280 LEU A CA 1
ATOM 2122 C C . LEU A 1 280 ? -26.738 5.774 38.750 1.00 90.44 280 LEU A C 1
ATOM 2124 O O . LEU A 1 280 ? -26.776 6.997 38.905 1.00 90.44 280 LEU A O 1
ATOM 2128 N N . LYS A 1 281 ? -27.431 5.165 37.778 1.00 89.12 281 LYS A N 1
ATOM 2129 C CA . LYS A 1 281 ? -28.332 5.872 36.851 1.00 89.12 281 LYS A CA 1
ATOM 2130 C C . LYS A 1 281 ? -29.509 6.522 37.579 1.00 89.12 281 LYS A C 1
ATOM 2132 O O . LYS A 1 281 ? -29.803 7.689 37.328 1.00 89.12 281 LYS A O 1
ATOM 2137 N N . ALA A 1 282 ? -30.155 5.815 38.507 1.00 90.06 282 ALA A N 1
ATOM 2138 C CA . ALA A 1 282 ? -31.289 6.341 39.268 1.00 90.06 282 ALA A CA 1
ATOM 2139 C C . ALA A 1 282 ? -30.900 7.541 40.149 1.00 90.06 282 ALA A C 1
ATOM 2141 O O . ALA A 1 282 ? -31.698 8.457 40.350 1.00 90.06 282 ALA A O 1
ATOM 2142 N N . LYS A 1 283 ? -29.665 7.568 40.664 1.00 88.06 283 LYS A N 1
ATOM 2143 C CA . LYS A 1 283 ? -29.122 8.686 41.455 1.00 88.06 283 LYS A CA 1
ATOM 2144 C C . LYS A 1 283 ? -28.507 9.793 40.600 1.00 88.06 283 LYS A C 1
ATOM 2146 O O . LYS A 1 283 ? -28.297 10.901 41.105 1.00 88.06 283 LYS A O 1
ATOM 2151 N N . ALA A 1 284 ? -28.310 9.552 39.305 1.00 85.06 284 ALA A N 1
ATOM 2152 C CA . ALA A 1 284 ? -27.865 10.536 38.327 1.00 85.06 284 ALA A CA 1
ATOM 2153 C C . ALA A 1 284 ? -28.998 11.479 37.874 1.00 85.06 284 ALA A C 1
ATOM 2155 O O . ALA A 1 284 ? -29.039 11.887 36.716 1.00 85.06 284 ALA A O 1
ATOM 2156 N N . THR A 1 285 ? -29.915 11.879 38.757 1.00 85.19 285 THR A N 1
ATOM 2157 C CA . THR A 1 285 ? -30.912 12.921 38.454 1.00 85.19 285 THR A CA 1
ATOM 2158 C C . THR A 1 285 ? -30.256 14.302 38.441 1.00 85.19 285 THR A C 1
ATOM 2160 O O . THR A 1 285 ? -30.318 15.001 37.429 1.00 85.19 285 THR A O 1
ATOM 2163 N N . ALA A 1 286 ? -29.515 14.649 39.496 1.00 87.25 286 ALA A N 1
ATOM 2164 C CA . ALA A 1 286 ? -28.726 15.873 39.597 1.00 87.25 286 ALA A CA 1
ATOM 2165 C C . ALA A 1 286 ? -27.230 15.584 39.828 1.00 87.25 286 ALA A C 1
ATOM 2167 O O . ALA A 1 286 ? -26.832 14.505 40.262 1.00 87.25 286 ALA A O 1
ATOM 2168 N N . ALA A 1 287 ? -26.372 16.564 39.536 1.00 88.19 287 ALA A N 1
ATOM 2169 C CA . ALA A 1 287 ? -24.925 16.423 39.720 1.00 88.19 287 ALA A CA 1
ATOM 2170 C C . ALA A 1 287 ? -24.533 16.208 41.194 1.00 88.19 287 ALA A C 1
ATOM 2172 O O . ALA A 1 287 ? -23.755 15.310 41.508 1.00 88.19 287 ALA A O 1
ATOM 2173 N N . HIS A 1 288 ? -25.112 16.990 42.109 1.00 87.75 288 HIS A N 1
ATOM 2174 C CA . HIS A 1 288 ? -24.829 16.892 43.541 1.00 87.75 288 HIS A CA 1
ATOM 2175 C C . HIS A 1 288 ? -25.319 15.567 44.152 1.00 87.75 288 HIS A C 1
ATOM 2177 O O . HIS A 1 288 ? -24.615 14.984 44.973 1.00 87.75 288 HIS A O 1
ATOM 2183 N N . THR A 1 289 ? -26.473 15.041 43.718 1.00 89.50 289 THR A N 1
ATOM 2184 C CA . THR A 1 289 ? -26.992 13.741 44.186 1.00 89.50 289 THR A CA 1
ATOM 2185 C C . THR A 1 289 ? -26.100 12.586 43.747 1.00 89.50 289 THR A C 1
ATOM 2187 O O . THR A 1 289 ? -25.834 11.681 44.537 1.00 89.50 289 THR A O 1
ATOM 2190 N N . LEU A 1 290 ? -25.597 12.645 42.510 1.00 92.12 290 LEU A N 1
ATOM 2191 C CA . LEU A 1 290 ? -24.669 11.662 41.962 1.00 92.12 290 LEU A CA 1
ATOM 2192 C C . LEU A 1 290 ? -23.337 11.664 42.726 1.00 92.12 290 LEU A C 1
ATOM 2194 O O . LEU A 1 290 ? -22.856 10.606 43.120 1.00 92.12 290 LEU A O 1
ATOM 2198 N N . LEU A 1 291 ? -22.777 12.850 42.992 1.00 92.12 291 LEU A N 1
ATOM 2199 C CA . LEU A 1 291 ? -21.537 13.011 43.757 1.00 92.12 291 LEU A CA 1
ATOM 2200 C C . LEU A 1 291 ? -21.648 12.439 45.172 1.00 92.12 291 LEU A C 1
ATOM 2202 O O . LEU A 1 291 ? -20.762 11.700 45.595 1.00 92.12 291 LEU A O 1
ATOM 2206 N N . VAL A 1 292 ? -22.736 12.744 45.888 1.00 91.06 292 VAL A N 1
ATOM 2207 C CA . VAL A 1 292 ? -22.963 12.190 47.231 1.00 91.06 292 VAL A CA 1
ATOM 2208 C C . VAL A 1 292 ? -23.023 10.667 47.167 1.00 91.06 292 VAL A C 1
ATOM 2210 O O . VAL A 1 292 ? -22.289 10.007 47.894 1.00 91.06 292 VAL A O 1
ATOM 2213 N N . HIS A 1 293 ? -23.831 10.108 46.261 1.00 91.69 293 HIS A N 1
ATOM 2214 C CA . HIS A 1 293 ? -24.000 8.661 46.147 1.00 91.69 293 HIS A CA 1
ATOM 2215 C C . HIS A 1 293 ? -22.682 7.935 45.839 1.00 91.69 293 HIS A C 1
ATOM 2217 O O . HIS A 1 293 ? -22.346 6.978 46.538 1.00 91.69 293 HIS A O 1
ATOM 2223 N N . ILE A 1 294 ? -21.907 8.418 44.860 1.00 93.00 294 ILE A N 1
ATOM 2224 C CA . ILE A 1 294 ? -20.634 7.803 44.462 1.00 93.00 294 ILE A CA 1
ATOM 2225 C C . ILE A 1 294 ? -19.659 7.751 45.644 1.00 93.00 294 ILE A C 1
ATOM 2227 O O . ILE A 1 294 ? -19.153 6.683 45.959 1.00 93.00 294 ILE A O 1
ATOM 2231 N N . TYR A 1 295 ? -19.432 8.862 46.353 1.00 92.00 295 TYR A N 1
ATOM 2232 C CA . TYR A 1 295 ? -18.463 8.882 47.459 1.00 92.00 295 TYR A CA 1
ATOM 2233 C C . TYR A 1 295 ? -18.914 8.086 48.687 1.00 92.00 295 TYR A C 1
ATOM 2235 O O . TYR A 1 295 ? -18.072 7.680 49.486 1.00 92.00 295 TYR A O 1
ATOM 2243 N N . THR A 1 296 ? -20.221 7.864 48.849 1.00 90.56 296 THR A N 1
ATOM 2244 C CA . THR A 1 296 ? -20.763 7.052 49.947 1.00 90.56 296 THR A CA 1
ATOM 2245 C C . THR A 1 296 ? -20.761 5.558 49.638 1.00 90.56 296 THR A C 1
ATOM 2247 O O . THR A 1 296 ? -20.428 4.762 50.509 1.00 90.56 296 THR A O 1
ATOM 2250 N N . ALA A 1 297 ? -21.153 5.174 48.420 1.00 90.31 297 ALA A N 1
ATOM 2251 C CA . ALA A 1 297 ? -21.372 3.779 48.039 1.00 90.31 297 ALA A CA 1
ATOM 2252 C C . ALA A 1 297 ? -20.127 3.150 47.399 1.00 90.31 297 ALA A C 1
ATOM 2254 O O . ALA A 1 297 ? -19.896 1.950 47.530 1.00 90.31 297 ALA A O 1
ATOM 2255 N N . HIS A 1 298 ? -19.306 3.967 46.737 1.00 90.00 298 HIS A N 1
ATOM 2256 C CA . HIS A 1 298 ? -18.131 3.545 45.981 1.00 90.00 298 HIS A CA 1
ATOM 2257 C C . HIS A 1 298 ? -16.957 4.493 46.240 1.00 90.00 298 HIS A C 1
ATOM 2259 O O . HIS A 1 298 ? -16.534 5.169 45.310 1.00 90.00 298 HIS A O 1
ATOM 2265 N N . PRO A 1 299 ? -16.437 4.592 47.478 1.00 87.75 299 PRO A N 1
ATOM 2266 C CA . PRO A 1 299 ? -15.385 5.550 47.810 1.00 87.75 299 PRO A CA 1
ATOM 2267 C C . PRO A 1 299 ? -14.124 5.355 46.942 1.00 87.75 299 PRO A C 1
ATOM 2269 O O . PRO A 1 299 ? -13.832 4.228 46.526 1.00 87.75 299 PRO A O 1
ATOM 2272 N N . PRO A 1 300 ? -13.338 6.419 46.678 1.00 85.81 300 PRO A N 1
ATOM 2273 C CA . PRO A 1 300 ? -12.092 6.289 45.925 1.00 85.81 300 PRO A CA 1
ATOM 2274 C C . PRO A 1 300 ? -11.102 5.396 46.681 1.00 85.81 300 PRO A C 1
ATOM 2276 O O . PRO A 1 300 ? -11.094 5.398 47.912 1.00 85.81 300 PRO A O 1
ATOM 2279 N N . ALA A 1 301 ? -10.223 4.671 45.978 1.00 81.12 301 ALA A N 1
ATOM 2280 C CA . ALA A 1 301 ? -9.274 3.801 46.684 1.00 81.12 301 ALA A CA 1
ATOM 2281 C C . ALA A 1 301 ? -8.211 4.568 47.470 1.00 81.12 301 ALA A C 1
ATOM 2283 O O . ALA A 1 301 ? -7.797 4.078 48.517 1.00 81.12 301 ALA A O 1
ATOM 2284 N N . ASN A 1 302 ? -7.777 5.749 47.010 1.00 82.56 302 ASN A N 1
ATOM 2285 C CA . ASN A 1 302 ? -6.953 6.614 47.850 1.00 82.56 302 ASN A CA 1
ATOM 2286 C C . ASN A 1 302 ? -7.841 7.262 48.933 1.00 82.56 302 ASN A C 1
ATOM 2288 O O . ASN A 1 302 ? -8.697 8.083 48.588 1.00 82.56 302 ASN A O 1
ATOM 2292 N N . PRO A 1 303 ? -7.618 6.974 50.231 1.00 81.38 303 PRO A N 1
ATOM 2293 C CA . PRO A 1 303 ? -8.422 7.525 51.320 1.00 81.38 303 PRO A CA 1
ATOM 2294 C C . PRO A 1 303 ? -8.338 9.053 51.450 1.00 81.38 303 PRO A C 1
ATOM 2296 O O . PRO A 1 303 ? -9.189 9.655 52.105 1.00 81.38 303 PRO A O 1
ATOM 2299 N N . GLU A 1 304 ? -7.320 9.686 50.862 1.00 84.31 304 GLU A N 1
ATOM 2300 C CA . GLU A 1 304 ? -7.150 11.144 50.848 1.00 84.31 304 GLU A CA 1
ATOM 2301 C C . GLU A 1 304 ? -8.092 11.840 49.857 1.00 84.31 304 GLU A C 1
ATOM 2303 O O . GLU A 1 304 ? -8.404 13.020 50.015 1.00 84.31 304 GLU A O 1
ATOM 2308 N N . HIS A 1 305 ? -8.599 11.115 48.856 1.00 85.81 305 HIS A N 1
ATOM 2309 C CA . HIS A 1 305 ? -9.553 11.646 47.891 1.00 85.81 305 HIS A CA 1
ATOM 2310 C C . HIS A 1 305 ? -10.946 11.746 48.528 1.00 85.81 305 HIS A C 1
ATOM 2312 O O . HIS A 1 305 ? -11.770 10.836 48.447 1.00 85.81 305 HIS A O 1
ATOM 2318 N N . LYS A 1 306 ? -11.232 12.885 49.156 1.00 87.25 306 LYS A N 1
ATOM 2319 C CA . LYS A 1 306 ? -12.548 13.218 49.717 1.00 87.25 306 LYS A CA 1
ATOM 2320 C C . LYS A 1 306 ? -13.105 14.468 49.051 1.00 87.25 306 LYS A C 1
ATOM 2322 O O . LYS A 1 306 ? -12.369 15.250 48.455 1.00 87.25 306 LYS A O 1
ATOM 2327 N N . LEU A 1 307 ? -14.418 14.648 49.148 1.00 84.56 307 LEU A N 1
ATOM 2328 C CA . LEU A 1 307 ? -15.047 15.914 48.785 1.00 84.56 307 LEU A CA 1
ATOM 2329 C C . LEU A 1 307 ? -14.700 16.952 49.858 1.00 84.56 307 LEU A C 1
ATOM 2331 O O . LEU A 1 307 ? -14.923 16.708 51.042 1.00 84.56 307 LEU A O 1
ATOM 2335 N N . GLU A 1 308 ? -14.147 18.089 49.439 1.00 78.50 308 GLU A N 1
ATOM 2336 C CA . GLU A 1 308 ? -13.763 19.189 50.339 1.00 78.50 308 GLU A CA 1
ATOM 2337 C C . GLU A 1 308 ? -14.985 19.867 50.976 1.00 78.50 308 GLU A C 1
ATOM 2339 O O . GLU A 1 308 ? -14.919 20.370 52.094 1.00 78.50 308 GLU A O 1
ATOM 2344 N N . GLU A 1 309 ? -16.112 19.864 50.262 1.00 85.25 309 GLU A N 1
ATOM 2345 C CA . GLU A 1 309 ? -17.348 20.551 50.628 1.00 85.25 309 GLU A CA 1
ATOM 2346 C C . GLU A 1 309 ? -18.570 19.691 50.289 1.00 85.25 309 GLU A C 1
ATOM 2348 O O . GLU A 1 309 ? -18.519 18.807 49.427 1.00 85.25 309 GLU A O 1
ATOM 2353 N N . THR A 1 310 ? -19.700 19.974 50.940 1.00 85.25 310 THR A N 1
ATOM 2354 C CA . THR A 1 310 ? -20.971 19.315 50.632 1.00 85.25 310 THR A CA 1
ATOM 2355 C C . THR A 1 310 ? -21.439 19.688 49.217 1.00 85.25 310 THR A C 1
ATOM 2357 O O . THR A 1 310 ? -21.529 20.877 48.888 1.00 85.25 310 THR A O 1
ATOM 2360 N N . PRO A 1 311 ? -21.752 18.702 48.352 1.00 86.50 311 PRO A N 1
ATOM 2361 C CA . PRO A 1 311 ? -22.229 18.985 47.003 1.00 86.50 311 PRO A CA 1
ATOM 2362 C C . PRO A 1 311 ? -23.559 19.749 47.003 1.00 86.50 311 PRO A C 1
ATOM 2364 O O . PRO A 1 311 ? -24.546 19.299 47.582 1.00 86.50 311 PRO A O 1
ATOM 2367 N N . ASN A 1 312 ? -23.598 20.879 46.303 1.00 86.81 312 ASN A N 1
ATOM 2368 C CA . ASN A 1 312 ? -24.785 21.685 46.031 1.00 86.81 312 ASN A CA 1
ATOM 2369 C C . ASN A 1 312 ? -24.795 22.127 44.554 1.00 86.81 312 ASN A C 1
ATOM 2371 O O . ASN A 1 312 ? -23.887 21.797 43.787 1.00 86.81 312 ASN A O 1
ATOM 2375 N N . ALA A 1 313 ? -25.842 22.826 44.111 1.00 81.62 313 ALA A N 1
ATOM 2376 C CA . ALA A 1 313 ? -25.963 23.242 42.710 1.00 81.62 313 ALA A CA 1
ATOM 2377 C C . ALA A 1 313 ? -24.824 24.182 42.264 1.00 81.62 313 ALA A C 1
ATOM 2379 O O . ALA A 1 313 ? -24.322 24.039 41.149 1.00 81.62 313 ALA A O 1
ATOM 2380 N N . ASP A 1 31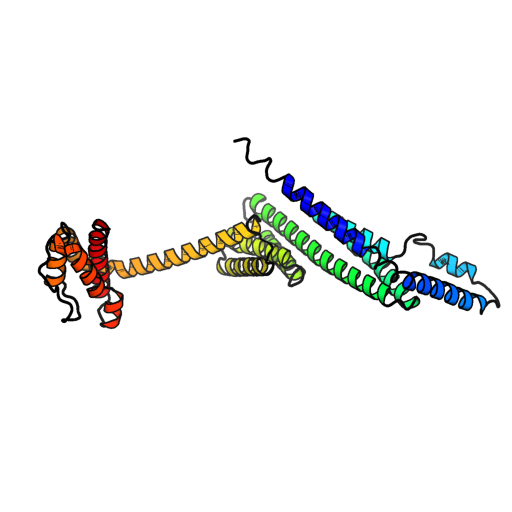4 ? -24.364 25.063 43.154 1.00 83.88 314 ASP A N 1
ATOM 2381 C CA . ASP A 1 314 ? -23.403 26.127 42.845 1.00 83.88 314 ASP A CA 1
ATOM 2382 C C . ASP A 1 314 ? -21.961 25.610 42.727 1.00 83.88 314 ASP A C 1
ATOM 2384 O O . ASP A 1 314 ? -21.178 26.097 41.910 1.00 83.88 314 ASP A O 1
ATOM 2388 N N . ASN A 1 315 ? -21.602 24.577 43.497 1.00 88.75 315 ASN A N 1
ATOM 2389 C CA . ASN A 1 315 ? -20.264 23.976 43.483 1.00 88.75 315 ASN A CA 1
ATOM 2390 C C . ASN A 1 315 ? -20.165 22.686 42.638 1.00 88.75 315 ASN A C 1
ATOM 2392 O O . ASN A 1 315 ? -19.059 22.175 42.431 1.00 88.75 315 ASN A O 1
ATOM 2396 N N . SER A 1 316 ? -21.282 22.197 42.078 1.00 87.75 316 SER A N 1
ATOM 2397 C CA . SER A 1 316 ? -21.363 20.937 41.317 1.00 87.75 316 SER A CA 1
ATOM 2398 C C . SER A 1 316 ? -20.342 20.842 40.178 1.00 87.75 316 SER A C 1
ATOM 2400 O O . SER A 1 316 ? -19.673 19.821 40.045 1.00 87.75 316 SER A O 1
ATOM 2402 N N . LYS A 1 317 ? -20.148 21.903 39.379 1.00 90.12 317 LYS A N 1
ATOM 2403 C CA . LYS A 1 317 ? -19.189 21.895 38.253 1.00 90.12 317 LYS A CA 1
ATOM 2404 C C . LYS A 1 317 ? -17.746 21.654 38.714 1.00 90.12 317 LYS A C 1
ATOM 2406 O O . LYS A 1 317 ? -17.010 20.904 38.072 1.00 90.12 317 LYS A O 1
ATOM 2411 N N . ARG A 1 318 ? -17.336 22.292 39.817 1.00 92.62 318 ARG A N 1
ATOM 2412 C CA . ARG A 1 318 ? -15.992 22.146 40.400 1.00 92.62 318 ARG A CA 1
ATOM 2413 C C . ARG A 1 318 ? -15.804 20.741 40.972 1.00 92.62 318 ARG A C 1
ATOM 2415 O O . ARG A 1 318 ? -14.818 20.085 40.646 1.00 92.62 318 ARG A O 1
ATOM 2422 N N . LEU A 1 319 ? -16.772 20.270 41.758 1.00 91.56 319 LEU A N 1
ATOM 2423 C CA . LEU A 1 319 ? -16.706 18.961 42.410 1.00 91.56 319 LEU A CA 1
ATOM 2424 C C . LEU A 1 319 ? -16.787 17.795 41.412 1.00 91.56 319 LEU A C 1
ATOM 2426 O O . LEU A 1 319 ? -16.132 16.779 41.618 1.00 91.56 319 LEU A O 1
ATOM 2430 N N . LEU A 1 320 ? -17.514 17.945 40.297 1.00 92.38 320 LEU A N 1
ATOM 2431 C CA . LEU A 1 320 ? -17.519 16.962 39.207 1.00 92.38 320 LEU A CA 1
ATOM 2432 C C . LEU A 1 320 ? -16.126 16.795 38.589 1.00 92.38 320 LEU A C 1
ATOM 2434 O O . LEU A 1 320 ? -15.670 15.665 38.445 1.00 92.38 320 LEU A O 1
ATOM 2438 N N . LYS A 1 321 ? -15.416 17.894 38.284 1.00 92.25 321 LYS A N 1
ATOM 2439 C CA . LYS A 1 321 ? -14.027 17.820 37.788 1.00 92.25 321 LYS A CA 1
ATOM 2440 C C . LYS A 1 321 ? -13.117 17.086 38.768 1.00 92.25 321 LYS A C 1
ATOM 2442 O O . LYS A 1 321 ? -12.332 16.237 38.357 1.00 92.25 321 LYS A O 1
ATOM 2447 N N . GLN A 1 322 ? -13.235 17.407 40.055 1.00 92.12 322 GLN A N 1
ATOM 2448 C CA . GLN A 1 322 ? -12.457 16.757 41.105 1.00 92.12 322 GLN A CA 1
ATOM 2449 C C . GLN A 1 322 ? -12.769 15.255 41.182 1.00 92.12 322 GLN A C 1
ATOM 2451 O O . GLN A 1 322 ? -11.856 14.434 41.195 1.00 92.12 322 GLN A O 1
ATOM 2456 N N . ALA A 1 323 ? -14.049 14.878 41.143 1.00 92.00 323 ALA A N 1
ATOM 2457 C CA . ALA A 1 323 ? -14.464 13.481 41.132 1.00 92.00 323 ALA A CA 1
ATOM 2458 C C . ALA A 1 323 ? -13.942 12.720 39.901 1.00 92.00 323 ALA A C 1
ATOM 2460 O O . ALA A 1 323 ? -13.414 11.624 40.059 1.00 92.00 323 ALA A O 1
ATOM 2461 N N . ILE A 1 324 ? -13.994 13.303 38.699 1.00 93.19 324 ILE A N 1
ATOM 2462 C CA . ILE A 1 324 ? -13.436 12.684 37.481 1.00 93.19 324 ILE A CA 1
ATOM 2463 C C . ILE A 1 324 ? -11.943 12.365 37.664 1.00 93.19 324 ILE A C 1
ATOM 2465 O O . ILE A 1 324 ? -11.494 11.281 37.298 1.00 93.19 324 ILE A O 1
ATOM 2469 N N . LEU A 1 325 ? -11.180 13.263 38.298 1.00 90.62 325 LEU A N 1
ATOM 2470 C CA . LEU A 1 325 ? -9.766 13.030 38.611 1.00 90.62 325 LEU A CA 1
ATOM 2471 C C . LEU A 1 325 ? -9.555 11.959 39.689 1.00 90.62 325 LEU A C 1
ATOM 2473 O O . LEU A 1 325 ? -8.551 11.245 39.652 1.00 90.62 325 LEU A O 1
ATOM 2477 N N . HIS A 1 326 ? -10.447 11.857 40.675 1.00 91.25 326 HIS A N 1
ATOM 2478 C CA . HIS A 1 326 ? -10.354 10.853 41.738 1.00 91.25 326 HIS A CA 1
ATOM 2479 C C . HIS A 1 326 ? -10.657 9.436 41.227 1.00 91.25 326 HIS A C 1
ATOM 2481 O O . HIS A 1 326 ? -9.993 8.496 41.656 1.00 91.25 326 HIS A O 1
ATOM 2487 N N . TYR A 1 327 ? -11.604 9.292 40.293 1.00 89.69 327 TYR A N 1
ATOM 2488 C CA . TYR A 1 327 ? -12.060 8.000 39.759 1.00 89.69 327 TYR A CA 1
ATOM 2489 C C . TYR A 1 327 ? -11.450 7.616 38.403 1.00 89.69 327 TYR A C 1
ATOM 2491 O O . TYR A 1 327 ? -11.841 6.597 37.840 1.00 89.69 327 TYR A O 1
ATOM 2499 N N . HIS A 1 328 ? -10.497 8.389 37.871 1.00 87.88 328 HIS A N 1
ATOM 2500 C CA . HIS A 1 328 ? -9.911 8.133 36.552 1.00 87.88 328 HIS A CA 1
ATOM 2501 C C . HIS A 1 328 ? -9.366 6.690 36.423 1.00 87.88 328 HIS A C 1
ATOM 2503 O O . HIS A 1 328 ? -8.628 6.244 37.312 1.00 87.88 328 HIS A O 1
ATOM 2509 N N . PRO A 1 329 ? -9.675 5.958 35.332 1.00 80.00 329 PRO A N 1
ATOM 2510 C CA . PRO A 1 329 ? -9.289 4.552 35.177 1.00 80.00 329 PRO A CA 1
ATOM 2511 C C . PRO A 1 329 ? -7.767 4.327 35.188 1.00 80.00 329 PRO A C 1
ATOM 2513 O O . PRO A 1 329 ? -7.316 3.324 35.736 1.00 80.00 329 PRO A O 1
ATOM 2516 N N . ASP A 1 330 ? -6.958 5.287 34.720 1.00 80.06 330 ASP A N 1
ATOM 2517 C CA . ASP A 1 330 ? -5.485 5.201 34.800 1.00 80.06 330 ASP A CA 1
ATOM 2518 C C . ASP A 1 330 ? -4.961 5.029 36.237 1.00 80.06 330 ASP A C 1
ATOM 2520 O O . ASP A 1 330 ? -3.958 4.351 36.456 1.00 80.06 330 ASP A O 1
ATOM 2524 N N . LYS A 1 331 ? -5.650 5.596 37.240 1.00 73.19 331 LYS A N 1
ATOM 2525 C CA . LYS A 1 331 ? -5.283 5.411 38.655 1.00 73.19 331 LYS A CA 1
ATOM 2526 C C . LYS A 1 331 ? -5.632 4.010 39.151 1.00 73.19 331 LYS A C 1
ATOM 2528 O O . LYS A 1 331 ? -4.901 3.447 39.957 1.00 73.19 331 LYS A O 1
ATOM 2533 N N . ALA A 1 332 ? -6.697 3.410 38.619 1.00 64.00 332 ALA A N 1
ATOM 2534 C CA . ALA A 1 332 ? -7.098 2.049 38.968 1.00 64.00 332 ALA A CA 1
ATOM 2535 C C . ALA A 1 332 ? -6.047 1.007 38.537 1.00 64.00 332 ALA A C 1
ATOM 2537 O O . ALA A 1 332 ? -5.845 0.012 39.233 1.00 64.00 332 ALA A O 1
ATOM 2538 N N . MET A 1 333 ? -5.324 1.265 37.439 1.00 60.91 333 MET A N 1
ATOM 2539 C CA . MET A 1 333 ? -4.185 0.434 37.027 1.00 60.91 333 MET A CA 1
ATOM 2540 C C . MET A 1 333 ? -2.971 0.571 37.960 1.00 60.91 333 MET A C 1
ATOM 2542 O O . MET A 1 333 ? -2.260 -0.406 38.186 1.00 60.91 333 MET A O 1
ATOM 2546 N N . GLN A 1 334 ? -2.742 1.754 38.539 1.00 63.91 334 GLN A N 1
ATOM 2547 C CA . GLN A 1 334 ? -1.644 2.000 39.487 1.00 63.91 334 GLN A CA 1
ATOM 2548 C C . GLN A 1 334 ? -1.929 1.404 40.876 1.00 63.91 334 GLN A C 1
ATOM 2550 O O . GLN A 1 334 ? -1.017 0.950 41.564 1.00 63.91 334 GLN A O 1
ATOM 2555 N N . GLU A 1 335 ? -3.201 1.358 41.272 1.00 69.25 335 GLU A N 1
ATOM 2556 C CA . GLU A 1 335 ? -3.665 0.959 42.607 1.00 69.25 335 GLU A CA 1
ATOM 2557 C C . GLU A 1 335 ? -3.892 -0.562 42.769 1.00 69.25 335 GLU A C 1
ATOM 2559 O O . GLU A 1 335 ? -4.402 -0.996 43.799 1.00 69.25 335 GLU A O 1
ATOM 2564 N N . ARG A 1 336 ? -3.493 -1.390 41.785 1.00 71.81 336 ARG A N 1
ATOM 2565 C CA . ARG A 1 336 ? -3.715 -2.858 41.757 1.00 71.81 336 ARG A CA 1
ATOM 2566 C C . ARG A 1 336 ? -5.189 -3.260 41.949 1.00 71.81 336 ARG A C 1
ATOM 2568 O O . ARG A 1 336 ? -5.476 -4.282 42.572 1.00 71.81 336 ARG A O 1
ATOM 2575 N N . CYS A 1 337 ? -6.118 -2.470 41.414 1.00 78.38 337 CYS A N 1
ATOM 2576 C CA . CYS A 1 337 ? -7.542 -2.793 41.452 1.00 78.38 337 CYS A CA 1
ATOM 2577 C C . CYS A 1 337 ? -7.862 -4.048 40.624 1.00 78.38 337 CYS A C 1
ATOM 2579 O O . CYS A 1 337 ? -7.200 -4.360 39.632 1.00 78.38 337 CYS A O 1
ATOM 2581 N N . THR A 1 338 ? -8.921 -4.755 41.008 1.00 86.88 338 THR A N 1
ATOM 2582 C CA . THR A 1 338 ? -9.475 -5.861 40.221 1.00 86.88 338 THR A CA 1
ATOM 2583 C C . THR A 1 338 ? -10.082 -5.347 38.912 1.00 86.88 338 THR A C 1
ATOM 2585 O O . THR A 1 338 ? -10.539 -4.206 38.827 1.00 86.88 338 THR A O 1
ATOM 2588 N N . ARG A 1 339 ? -10.156 -6.198 37.877 1.00 87.12 339 ARG A N 1
ATOM 2589 C CA . ARG A 1 339 ? -10.747 -5.816 36.579 1.00 87.12 339 ARG A CA 1
ATOM 2590 C C . ARG A 1 339 ? -12.180 -5.287 36.722 1.00 87.12 339 ARG A C 1
ATOM 2592 O O . ARG A 1 339 ? -12.529 -4.300 36.084 1.00 87.12 339 ARG A O 1
ATOM 2599 N N . LYS A 1 340 ? -12.968 -5.877 37.626 1.00 89.06 340 LYS A N 1
ATOM 2600 C CA . LYS A 1 340 ? -14.325 -5.430 37.972 1.00 89.06 340 LYS A CA 1
ATOM 2601 C C . LYS A 1 340 ? -14.360 -4.004 38.530 1.00 89.06 340 LYS A C 1
ATOM 2603 O O . LYS A 1 340 ? -15.203 -3.211 38.124 1.00 89.06 340 LYS A O 1
ATOM 2608 N N . GLU A 1 341 ? -13.444 -3.658 39.433 1.00 88.88 341 GLU A N 1
ATOM 2609 C CA . GLU A 1 341 ? -13.349 -2.302 39.995 1.00 88.88 341 GLU A CA 1
ATOM 2610 C C . GLU A 1 341 ? -12.915 -1.277 38.947 1.00 88.88 341 GLU A C 1
ATOM 2612 O O . GLU A 1 341 ? -13.411 -0.152 38.952 1.00 88.88 341 GLU A O 1
ATOM 2617 N N . VAL A 1 342 ? -12.031 -1.666 38.020 1.00 89.62 342 VAL A N 1
ATOM 2618 C CA . VAL A 1 342 ? -11.659 -0.819 36.877 1.00 89.62 342 VAL A CA 1
ATOM 2619 C C . VAL A 1 342 ? -12.894 -0.524 36.020 1.00 89.62 342 VAL A C 1
ATOM 2621 O O . VAL A 1 342 ? -13.176 0.642 35.756 1.00 89.62 342 VAL A O 1
ATOM 2624 N N . VAL A 1 343 ? -13.676 -1.549 35.660 1.00 91.25 343 VAL A N 1
ATOM 2625 C CA . VAL A 1 343 ? -14.917 -1.381 34.880 1.00 91.25 343 VAL A CA 1
ATOM 2626 C C . VAL A 1 343 ? -15.927 -0.498 35.621 1.00 91.25 343 VAL A C 1
ATOM 2628 O O . VAL A 1 343 ? -16.485 0.418 35.024 1.00 91.25 343 VAL A O 1
ATOM 2631 N N . LEU A 1 344 ? -16.124 -0.697 36.928 1.00 91.94 344 LEU A N 1
ATOM 2632 C CA . LEU A 1 344 ? -17.010 0.156 37.728 1.00 91.94 344 LEU A CA 1
ATOM 2633 C C . LEU A 1 344 ? -16.572 1.627 37.695 1.00 91.94 344 LEU A C 1
ATOM 2635 O O . LEU A 1 344 ? -17.403 2.517 37.526 1.00 91.94 344 LEU A O 1
ATOM 2639 N N . ARG A 1 345 ? -15.270 1.897 37.827 1.00 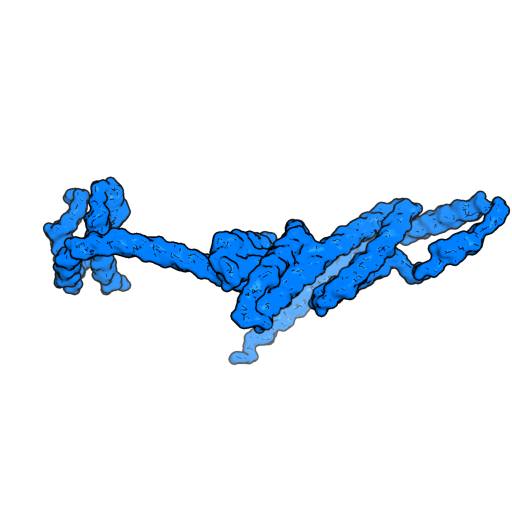90.94 345 ARG A N 1
ATOM 2640 C CA . ARG A 1 345 ? -14.729 3.260 37.757 1.00 90.94 345 ARG A CA 1
ATOM 2641 C C . ARG A 1 345 ? -14.905 3.886 36.382 1.00 90.94 345 ARG A C 1
ATOM 2643 O O . ARG A 1 345 ? -15.257 5.059 36.312 1.00 90.94 345 ARG A O 1
ATOM 2650 N N . GLU A 1 346 ? -14.716 3.127 35.305 1.00 91.62 346 GLU A N 1
ATOM 2651 C CA . GLU A 1 346 ? -15.012 3.604 33.950 1.00 91.62 346 GLU A CA 1
ATOM 2652 C C . GLU A 1 346 ? -16.475 4.053 33.827 1.00 91.62 346 GLU A C 1
ATOM 2654 O O . GLU A 1 346 ? -16.742 5.138 33.309 1.00 91.62 346 GLU A O 1
ATOM 2659 N N . GLU A 1 347 ? -17.425 3.269 34.345 1.00 93.31 347 GLU A N 1
ATOM 2660 C CA . GLU A 1 347 ? -18.849 3.625 34.316 1.00 93.31 347 GLU A CA 1
ATOM 2661 C C . GLU A 1 347 ? -19.183 4.816 35.236 1.00 93.31 347 GLU A C 1
ATOM 2663 O O . GLU A 1 347 ? -19.937 5.709 34.838 1.00 93.31 347 GLU A O 1
ATOM 2668 N N . ILE A 1 348 ? -18.565 4.906 36.422 1.00 93.56 348 ILE A N 1
ATOM 2669 C CA . ILE A 1 348 ? -18.655 6.084 37.304 1.00 93.56 348 ILE A CA 1
ATOM 2670 C C . ILE A 1 348 ? -18.177 7.340 36.560 1.00 93.56 348 ILE A C 1
ATOM 2672 O O . ILE A 1 348 ? -18.870 8.359 36.545 1.00 93.56 348 ILE A O 1
ATOM 2676 N N . VAL A 1 349 ? -17.015 7.275 35.906 1.00 93.69 349 VAL A N 1
ATOM 2677 C CA . VAL A 1 349 ? -16.435 8.397 35.154 1.00 93.69 349 VAL A CA 1
ATOM 2678 C C . VAL A 1 349 ? -17.320 8.779 33.966 1.00 93.69 349 VAL A C 1
ATOM 2680 O O . VAL A 1 349 ? -17.525 9.971 33.737 1.00 93.69 349 VAL A O 1
ATOM 2683 N N . LYS A 1 350 ? -17.911 7.815 33.246 1.00 92.62 350 LYS A N 1
ATOM 2684 C CA . LYS A 1 350 ? -18.895 8.094 32.181 1.00 92.62 350 LYS A CA 1
ATOM 2685 C C . LYS A 1 350 ? -20.105 8.862 32.712 1.00 92.62 350 LYS A C 1
ATOM 2687 O O . LYS A 1 350 ? -20.502 9.860 32.108 1.00 92.62 350 LYS A O 1
ATOM 2692 N N . ALA A 1 351 ? -20.666 8.447 33.846 1.00 92.19 351 ALA A N 1
ATOM 2693 C CA . ALA A 1 351 ? -21.798 9.135 34.460 1.00 92.19 351 ALA A CA 1
ATOM 2694 C C . ALA A 1 351 ? -21.433 10.555 34.929 1.00 92.19 351 ALA A C 1
ATOM 2696 O O . ALA A 1 351 ? -22.189 11.502 34.695 1.00 92.19 351 ALA A O 1
ATOM 2697 N N . LEU A 1 352 ? -20.253 10.723 35.536 1.00 93.06 352 LEU A N 1
ATOM 2698 C CA . LEU A 1 352 ? -19.730 12.029 35.946 1.00 93.06 352 LEU A CA 1
ATOM 2699 C C . LEU A 1 352 ? -19.505 12.958 34.741 1.00 93.06 352 LEU A C 1
ATOM 2701 O O . LEU A 1 352 ? -19.941 14.108 34.776 1.00 93.06 352 LEU A O 1
ATOM 2705 N N . ASN A 1 353 ? -18.888 12.460 33.664 1.00 92.31 353 ASN A N 1
ATOM 2706 C CA . ASN A 1 353 ? -18.654 13.216 32.429 1.00 92.31 353 ASN A CA 1
ATOM 2707 C C . ASN A 1 353 ? -19.965 13.625 31.754 1.00 92.31 353 ASN A C 1
ATOM 2709 O O . ASN A 1 353 ? -20.116 14.782 31.371 1.00 92.31 353 ASN A O 1
ATOM 2713 N N . SER A 1 354 ? -20.942 12.715 31.677 1.00 91.44 354 SER A N 1
ATOM 2714 C CA . SER A 1 354 ? -22.274 13.027 31.149 1.00 91.44 354 SER A CA 1
ATOM 2715 C C . SER A 1 354 ? -22.919 14.191 31.905 1.00 91.44 354 SER A C 1
ATOM 2717 O O . SER A 1 354 ? -23.493 15.077 31.280 1.00 91.44 354 SER A O 1
ATOM 2719 N N . LYS A 1 355 ? -22.770 14.253 33.238 1.00 90.69 355 LYS A N 1
ATOM 2720 C CA . LYS A 1 355 ? -23.250 15.391 34.039 1.00 90.69 355 LYS A CA 1
ATOM 2721 C C . LYS A 1 355 ? -22.419 16.653 33.872 1.00 90.69 355 LYS A C 1
ATOM 2723 O O . LYS A 1 355 ? -22.982 17.744 33.890 1.00 90.69 355 LYS A O 1
ATOM 2728 N N . TYR A 1 356 ? -21.111 16.518 33.709 1.00 89.81 356 TYR A N 1
ATOM 2729 C CA . TYR A 1 356 ? -20.213 17.649 33.523 1.00 89.81 356 TYR A CA 1
ATOM 2730 C C . TYR A 1 356 ? -20.452 18.379 32.190 1.00 89.81 356 TYR A C 1
ATOM 2732 O O . TYR A 1 356 ? -20.424 19.610 32.174 1.00 89.81 356 TYR A O 1
ATOM 2740 N N . GLU A 1 357 ? -20.760 17.662 31.103 1.00 88.88 357 GLU A N 1
ATOM 2741 C CA . GLU A 1 357 ? -21.042 18.270 29.789 1.00 88.88 357 GLU A CA 1
ATOM 2742 C C . GLU A 1 357 ? -22.286 19.185 29.797 1.00 88.88 357 GLU A C 1
ATOM 2744 O O . GLU A 1 357 ? -22.332 20.121 29.011 1.00 88.88 357 GLU A O 1
ATOM 2749 N N . PHE A 1 358 ? -23.240 19.032 30.728 1.00 85.50 358 PHE A N 1
ATOM 2750 C CA . PHE A 1 358 ? -24.362 19.983 30.881 1.00 85.50 358 PHE A CA 1
ATOM 2751 C C . PHE A 1 358 ? -23.948 21.367 31.415 1.00 85.50 358 PHE A C 1
ATOM 2753 O O . PHE A 1 358 ? -24.749 22.298 31.392 1.00 85.50 358 PHE A O 1
ATOM 2760 N N . PHE A 1 359 ? -22.726 21.506 31.937 1.00 81.06 359 PHE A N 1
ATOM 2761 C CA . PHE A 1 359 ? -22.177 22.772 32.435 1.00 81.06 359 PHE A CA 1
ATOM 2762 C C . PHE A 1 359 ? -21.184 23.425 31.466 1.00 81.06 359 PHE A C 1
ATOM 2764 O O . PHE A 1 359 ? -20.541 24.424 31.831 1.00 81.06 359 PHE A O 1
ATOM 2771 N N . LYS A 1 360 ? -20.967 22.809 30.306 1.00 65.62 360 LYS A N 1
ATOM 2772 C CA . LYS A 1 360 ? -20.108 23.307 29.236 1.00 65.62 360 LYS A CA 1
ATOM 2773 C C . LYS A 1 360 ? -20.922 24.214 28.329 1.00 65.62 360 LYS A C 1
ATOM 2775 O O . LYS A 1 360 ? -20.361 25.277 27.989 1.00 65.62 360 LYS A O 1
#

pLDDT: mean 80.59, std 21.65, range [30.56, 98.5]